Protein AF-A0A355QKB4-F1 (afdb_monomer)

Radius of gyration: 26.75 Å; Cα contacts (8 Å, |Δi|>4): 406; chains: 1; bounding box: 63×41×96 Å

Solvent-accessible surface area (backbone atoms only — not comparable to full-atom values): 13560 Å² total; per-residue (Å²): 140,81,74,72,6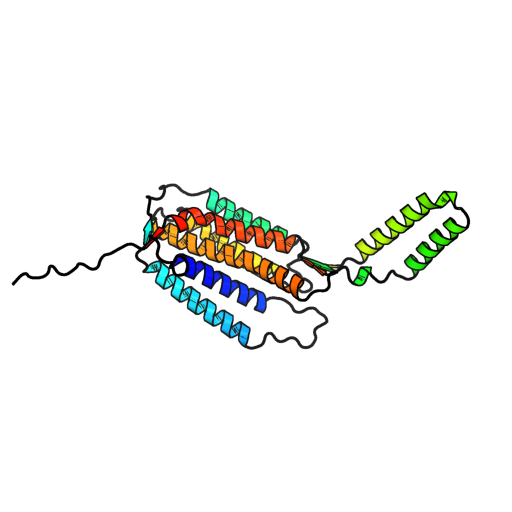3,75,78,31,44,52,43,36,30,23,51,20,34,27,48,26,36,41,31,48,42,68,70,61,44,41,70,60,90,89,56,91,84,79,74,85,62,70,65,48,57,52,46,35,52,52,18,49,52,46,28,53,51,20,51,56,41,50,74,68,52,64,56,44,63,76,59,87,74,78,86,58,69,38,62,66,45,38,52,44,19,54,50,23,36,53,34,26,55,56,11,20,73,25,42,25,32,40,35,38,67,62,39,70,68,71,54,69,70,56,50,50,51,49,49,50,42,49,51,50,24,74,77,36,65,89,43,39,70,62,38,50,52,49,46,52,50,50,53,52,51,47,36,62,70,33,43,46,72,25,25,13,64,41,53,88,33,26,29,50,25,59,58,42,45,53,39,29,50,52,25,23,60,35,20,46,47,29,19,24,74,80,44,71,52,64,68,58,22,41,54,30,23,26,51,19,23,6,33,9,43,12,34,18,37,44,26,49,54,50,46,52,49,42,75,72,72,50,57,94,48,46,42,74,28,64,10,35,50,33,27,23,49,23,8,46,56,36,21,53,66,26,45,69,57,60,71,38,47,41,72,61,82,76,69,76,80,73,72,76,78,79,83,125

Nearest PDB structures (foldseek):
  2vig-assembly2_F  TM=3.174E-01  e=9.060E+00  Homo sapiens
  6ve0-assembly1_A  TM=1.748E-01  e=3.259E+00  Streptomyces lavendulae

Foldseek 3Di:
DDDPPCPDLLNLLQVLLQQLLLLVLLVQFFDAPVDPDDDSDCVSVVSNVVSVVSNVVSLVCLVPFQKDFLDQDPLDQQVVLLVLLVVLLVLLVVLQAFFFKKFQPQLPDDDPVLVVLLVVLVVVCVVPVVCVVVSVVVNVVSSVVSSVVRIDTDGCCDSNNGRLSVVLNVLSNVLSVLSCQLSQVVHSDLSSNLSSLSNNLNSLSSQLSSLVVSQVVCVVDNDPSMHGDPSSVSSNVSSVSSNCSSVVSNVRMDGDPPDPPPPPPPDD

Secondary structure (DSSP, 8-state):
----GGGSHHHHHHHHHHHHHHHHHHHHPPPPTT-TT----SHHHHHHHHHHHHHHHHHHHHHH--EEESSPPPSS--HHHHHHHHHHHHHHHHHHHS-SEEE-GGGSS--HHHHHHHHHHHHHHHH-GGGHHHHHHHHHHHHHHHHHHH-EEE-SSSGGGTSHHHHHHHHHHHHHHHHHHHTTTT---HHHHHHHHHHHHHHHHHHHHHHHHHHHHHHHHS-TTEEE-HHHHHHHHHHHHHHHHTHHHHHHEEE-------------

pLDDT: mean 86.8, std 11.2, range [45.94, 97.88]

Structure (mmCIF, N/CA/C/O backbone):
data_AF-A0A355QKB4-F1
#
_entry.id   AF-A0A355QKB4-F1
#
loop_
_atom_site.group_PDB
_atom_site.id
_atom_site.type_symbol
_atom_site.label_atom_id
_atom_site.label_alt_id
_atom_site.label_comp_id
_atom_site.label_asym_id
_atom_site.label_entity_id
_atom_site.label_seq_id
_atom_site.pdbx_PDB_ins_code
_atom_site.Cartn_x
_atom_site.Cartn_y
_atom_site.Cartn_z
_atom_site.occupancy
_atom_site.B_iso_or_equiv
_atom_site.auth_seq_id
_atom_site.auth_comp_id
_atom_site.auth_asym_id
_atom_site.auth_atom_id
_atom_site.pdbx_PDB_model_num
ATOM 1 N N . ARG A 1 1 ? 4.487 -2.541 33.151 1.00 48.25 1 ARG A N 1
ATOM 2 C CA . ARG A 1 1 ? 4.744 -3.994 32.974 1.00 48.25 1 ARG A CA 1
ATOM 3 C C . ARG A 1 1 ? 3.484 -4.605 32.348 1.00 48.25 1 ARG A C 1
ATOM 5 O O . ARG A 1 1 ? 2.545 -4.840 33.093 1.00 48.25 1 ARG A O 1
ATOM 12 N N . SER A 1 2 ? 3.239 -4.541 31.031 1.00 45.94 2 SER A N 1
ATOM 13 C CA . SER A 1 2 ? 3.991 -4.939 29.811 1.00 45.94 2 SER A CA 1
ATOM 14 C C . SER A 1 2 ? 3.786 -6.414 29.437 1.00 45.94 2 SER A C 1
ATOM 16 O O . SER A 1 2 ? 4.741 -7.181 29.415 1.00 45.94 2 SER A O 1
ATOM 18 N N . GLY A 1 3 ? 2.540 -6.803 29.151 1.00 59.19 3 GLY A N 1
ATOM 19 C CA . GLY A 1 3 ? 2.305 -7.965 28.290 1.00 59.19 3 GLY A CA 1
ATOM 20 C C . GLY A 1 3 ? 2.806 -7.672 26.871 1.00 59.19 3 GLY A C 1
ATOM 21 O O . GLY A 1 3 ? 2.912 -6.505 26.485 1.00 59.19 3 GLY A O 1
ATOM 22 N N . SER A 1 4 ? 3.145 -8.717 26.115 1.00 67.06 4 SER A N 1
ATOM 23 C CA . SER A 1 4 ? 3.580 -8.579 24.722 1.00 67.06 4 SER A CA 1
ATOM 24 C C . SER A 1 4 ? 2.525 -7.826 23.902 1.00 67.06 4 SER A C 1
ATOM 26 O O . SER A 1 4 ? 1.378 -8.261 23.821 1.00 67.06 4 SER A O 1
ATOM 28 N N . ARG A 1 5 ? 2.908 -6.697 23.287 1.00 73.44 5 ARG A N 1
ATOM 29 C CA . ARG A 1 5 ? 2.036 -5.944 22.366 1.00 73.44 5 ARG A CA 1
ATOM 30 C C . ARG A 1 5 ? 1.842 -6.654 21.030 1.00 73.44 5 ARG A C 1
ATOM 32 O O . ARG A 1 5 ? 0.973 -6.267 20.271 1.00 73.44 5 ARG A O 1
ATOM 39 N N . TRP A 1 6 ? 2.624 -7.692 20.746 1.00 70.44 6 TRP A N 1
ATOM 40 C CA . TRP A 1 6 ? 2.494 -8.448 19.503 1.00 70.44 6 TRP A CA 1
ATOM 41 C C . TRP A 1 6 ? 1.140 -9.149 19.394 1.00 70.44 6 TRP A C 1
ATOM 43 O O . TRP A 1 6 ? 0.605 -9.235 18.301 1.00 70.44 6 TRP A O 1
ATOM 53 N N . PHE A 1 7 ? 0.558 -9.570 20.521 1.00 78.44 7 PHE A N 1
ATOM 54 C CA . PHE A 1 7 ? -0.745 -10.243 20.575 1.00 78.44 7 PHE A CA 1
ATOM 55 C C . PHE A 1 7 ? -1.869 -9.339 21.096 1.00 78.44 7 PHE A C 1
ATOM 57 O O . PHE A 1 7 ? -2.883 -9.830 21.591 1.00 78.44 7 PHE A O 1
ATOM 64 N N . SER A 1 8 ? -1.701 -8.014 21.042 1.00 86.44 8 SER A N 1
ATOM 65 C CA . SER A 1 8 ? -2.810 -7.114 21.350 1.00 86.44 8 SER A CA 1
ATOM 66 C C . SER A 1 8 ? -3.827 -7.099 20.207 1.00 86.44 8 SER A C 1
ATOM 68 O O . SER A 1 8 ? -3.488 -7.346 19.049 1.00 86.44 8 SER A O 1
ATOM 70 N N . ALA A 1 9 ? -5.092 -6.828 20.533 1.00 88.50 9 ALA A N 1
ATOM 71 C CA . ALA A 1 9 ? -6.178 -6.891 19.555 1.00 88.50 9 ALA A CA 1
ATOM 72 C C . ALA A 1 9 ? -5.958 -5.932 18.367 1.00 88.50 9 ALA A C 1
ATOM 74 O O . ALA A 1 9 ? -6.206 -6.294 17.222 1.00 88.50 9 ALA A O 1
ATOM 75 N N . ASP A 1 10 ? -5.406 -4.744 18.620 1.00 91.75 10 ASP A N 1
ATOM 76 C CA . ASP A 1 10 ? -5.008 -3.783 17.588 1.00 91.75 10 ASP A CA 1
ATOM 77 C C . ASP A 1 10 ? -3.838 -4.281 16.724 1.00 91.75 10 ASP A C 1
ATOM 79 O O . ASP A 1 10 ? -3.874 -4.133 15.503 1.00 91.75 10 ASP A O 1
ATOM 83 N N . ALA A 1 11 ? -2.831 -4.928 17.315 1.00 91.44 11 ALA A N 1
ATOM 84 C CA . ALA A 1 11 ? -1.715 -5.506 16.564 1.00 91.44 11 ALA A CA 1
ATOM 85 C C . ALA A 1 11 ? -2.165 -6.662 15.654 1.00 91.44 11 ALA A C 1
ATOM 87 O O . ALA A 1 11 ? -1.662 -6.798 14.536 1.00 91.44 11 ALA A O 1
ATOM 88 N N . MET A 1 12 ? -3.139 -7.463 16.098 1.00 93.56 12 MET A N 1
ATOM 89 C CA . MET A 1 12 ? -3.720 -8.543 15.295 1.00 93.56 12 MET A CA 1
ATOM 90 C C . MET A 1 12 ? -4.508 -8.020 14.093 1.00 93.56 12 MET A C 1
ATOM 92 O O . MET A 1 12 ? -4.385 -8.589 13.010 1.00 93.56 12 MET A O 1
ATOM 96 N N . ILE A 1 13 ? -5.239 -6.909 14.234 1.00 95.00 13 ILE A N 1
ATOM 97 C CA . ILE A 1 13 ? -5.885 -6.221 13.101 1.00 95.00 13 ILE A CA 1
ATOM 98 C C . ILE A 1 13 ? -4.849 -5.774 12.077 1.00 95.00 13 ILE A C 1
ATOM 100 O O . ILE A 1 13 ? -5.003 -6.041 10.886 1.00 95.00 13 ILE A O 1
ATOM 104 N N . ILE A 1 14 ? -3.785 -5.112 12.537 1.00 95.19 14 ILE A N 1
ATOM 105 C CA . ILE A 1 14 ? -2.745 -4.594 11.646 1.00 95.19 14 ILE A CA 1
ATOM 106 C C . ILE A 1 14 ? -2.074 -5.748 10.903 1.00 95.19 14 ILE A C 1
ATOM 108 O O . ILE A 1 14 ? -1.985 -5.723 9.680 1.00 95.19 14 ILE A O 1
ATOM 112 N N . THR A 1 15 ? -1.661 -6.784 11.631 1.00 94.75 15 THR A N 1
ATOM 113 C CA . THR A 1 15 ? -0.951 -7.936 11.061 1.00 94.75 15 THR A CA 1
ATOM 114 C C . THR A 1 15 ? -1.819 -8.695 10.058 1.00 94.75 15 THR A C 1
ATOM 116 O O . THR A 1 15 ? -1.370 -8.962 8.949 1.00 94.75 15 THR A O 1
ATOM 119 N N . SER A 1 16 ? -3.073 -8.995 10.404 1.00 96.00 16 SER A N 1
ATOM 120 C CA . SER A 1 16 ? -3.992 -9.704 9.502 1.00 96.00 16 SER A CA 1
ATOM 121 C C . SER A 1 16 ? -4.365 -8.885 8.263 1.00 96.00 16 SER A C 1
ATOM 123 O O . SER A 1 16 ? -4.406 -9.437 7.166 1.00 96.00 16 SER A O 1
ATOM 125 N N . SER A 1 17 ? -4.550 -7.566 8.402 1.00 96.75 17 SER A N 1
ATOM 126 C CA . SER A 1 17 ? -4.772 -6.662 7.262 1.00 96.75 17 SER A CA 1
ATOM 127 C C . SER A 1 17 ? -3.562 -6.643 6.327 1.00 96.75 17 SER A C 1
ATOM 129 O O . SER A 1 17 ? -3.705 -6.783 5.115 1.00 96.75 17 SER A O 1
ATOM 131 N N . CYS A 1 18 ? -2.360 -6.530 6.898 1.00 96.75 18 CYS A N 1
ATOM 132 C CA . CYS A 1 18 ? -1.096 -6.599 6.175 1.00 96.75 18 CYS A CA 1
ATOM 133 C C . CYS A 1 18 ? -0.943 -7.915 5.399 1.00 96.75 18 CYS A C 1
ATOM 135 O O . CYS A 1 18 ? -0.612 -7.893 4.216 1.00 96.75 18 CYS A O 1
ATOM 137 N N . MET A 1 19 ? -1.217 -9.053 6.045 1.00 96.44 19 MET A N 1
ATOM 138 C CA . MET A 1 19 ? -1.158 -10.372 5.408 1.00 96.44 19 MET A CA 1
ATOM 139 C C . MET A 1 19 ? -2.167 -10.503 4.264 1.00 96.44 19 MET A C 1
ATOM 141 O O . MET A 1 19 ? -1.806 -10.975 3.188 1.00 96.44 19 MET A O 1
ATOM 145 N N . LEU A 1 20 ? -3.403 -10.036 4.468 1.00 97.31 20 LEU A N 1
ATOM 146 C CA . LEU A 1 20 ? -4.441 -10.075 3.442 1.00 97.31 20 LEU A CA 1
ATOM 147 C C . LEU A 1 20 ? -4.045 -9.249 2.215 1.00 97.31 20 LEU A C 1
ATOM 149 O O . LEU A 1 20 ? -4.129 -9.742 1.093 1.00 97.31 20 LEU A O 1
ATOM 153 N N . VAL A 1 21 ? -3.574 -8.015 2.416 1.00 97.06 21 VAL A N 1
ATOM 154 C CA . VAL A 1 21 ? -3.163 -7.147 1.305 1.00 97.06 21 VAL A CA 1
ATOM 155 C C . VAL A 1 21 ? -1.928 -7.700 0.593 1.00 97.06 21 VAL A C 1
ATOM 157 O O . VAL A 1 21 ? -1.880 -7.662 -0.634 1.00 97.06 21 VAL A O 1
ATOM 160 N N . ALA A 1 22 ? -0.965 -8.278 1.313 1.00 95.75 22 ALA A N 1
ATOM 161 C CA . ALA A 1 22 ? 0.185 -8.935 0.692 1.00 95.75 22 ALA A CA 1
ATOM 162 C C . ALA A 1 22 ? -0.234 -10.138 -0.176 1.00 95.75 22 ALA A C 1
ATOM 164 O O . ALA A 1 22 ? 0.253 -10.289 -1.296 1.00 95.75 22 ALA A O 1
ATOM 165 N N . ALA A 1 23 ? -1.179 -10.958 0.297 1.00 95.44 23 ALA A N 1
ATOM 166 C CA . ALA A 1 23 ? -1.715 -12.076 -0.479 1.00 95.44 23 ALA A CA 1
ATOM 167 C C . ALA A 1 23 ? -2.490 -11.599 -1.722 1.00 95.44 23 ALA A C 1
ATOM 169 O O . ALA A 1 23 ? -2.316 -12.154 -2.804 1.00 95.44 23 ALA A O 1
ATOM 170 N N . LEU A 1 24 ? -3.288 -10.532 -1.595 1.00 95.38 24 LEU A N 1
ATOM 171 C CA . LEU A 1 24 ? -3.973 -9.901 -2.730 1.00 95.38 24 LEU A CA 1
ATOM 172 C C . LEU A 1 24 ? -2.991 -9.287 -3.732 1.00 95.38 24 LEU A C 1
ATOM 174 O O . LEU A 1 24 ? -3.207 -9.395 -4.932 1.00 95.38 24 LEU A O 1
ATOM 178 N N . THR A 1 25 ? -1.894 -8.698 -3.255 1.00 94.25 25 THR A N 1
ATOM 179 C CA . THR A 1 25 ? -0.825 -8.166 -4.117 1.00 94.25 25 THR A CA 1
ATOM 180 C C . THR A 1 25 ? -0.260 -9.274 -4.995 1.00 94.25 25 THR A C 1
ATOM 182 O O . THR A 1 25 ? -0.171 -9.110 -6.205 1.00 94.25 25 THR A O 1
ATOM 185 N N . TYR A 1 26 ? 0.048 -10.431 -4.402 1.00 91.50 26 TYR A N 1
ATOM 186 C CA . TYR A 1 26 ? 0.525 -11.591 -5.155 1.00 91.50 26 TYR A CA 1
ATOM 187 C C . TYR A 1 26 ? -0.521 -12.144 -6.135 1.00 91.50 26 TYR A C 1
ATOM 189 O O . TYR A 1 26 ? -0.148 -12.679 -7.166 1.00 91.50 26 TYR A O 1
ATOM 197 N N . GLN A 1 27 ? -1.816 -12.027 -5.833 1.00 91.81 27 GLN A N 1
ATOM 198 C CA . GLN A 1 27 ? -2.894 -12.502 -6.708 1.00 91.81 27 GLN A CA 1
ATOM 199 C C . GLN A 1 27 ? -3.159 -11.589 -7.913 1.00 91.81 27 GLN A C 1
ATOM 201 O O . GLN A 1 27 ? -3.636 -12.064 -8.942 1.00 91.81 27 GLN A O 1
ATOM 206 N N . VAL A 1 28 ? -2.965 -10.280 -7.741 1.00 90.38 28 VAL A N 1
ATOM 207 C CA . VAL A 1 28 ? -3.307 -9.255 -8.743 1.00 90.38 28 VAL A CA 1
ATOM 208 C C . VAL A 1 28 ? -2.123 -8.929 -9.646 1.00 90.38 28 VAL A C 1
ATOM 210 O O . VAL A 1 28 ? -2.335 -8.432 -10.745 1.00 90.38 28 VAL A O 1
ATOM 213 N N . VAL A 1 29 ? -0.894 -9.197 -9.198 1.00 87.75 29 VAL A N 1
ATOM 214 C CA . VAL A 1 29 ? 0.300 -8.880 -9.980 1.00 87.75 29 VAL A CA 1
ATOM 215 C C . VAL A 1 29 ? 0.259 -9.567 -11.346 1.00 87.75 29 VAL A C 1
ATOM 217 O O . VAL A 1 29 ? 0.138 -10.791 -11.445 1.00 87.75 29 VAL A O 1
ATOM 220 N N . SER A 1 30 ? 0.368 -8.769 -12.405 1.00 81.12 30 SER A N 1
ATOM 221 C CA . SER A 1 30 ? 0.423 -9.298 -13.764 1.00 81.12 30 SER A CA 1
ATOM 222 C C . SER A 1 30 ? 1.757 -10.017 -13.996 1.00 81.12 30 SER A C 1
ATOM 224 O O . SER A 1 30 ? 2.810 -9.493 -13.609 1.00 81.12 30 SER A O 1
ATOM 226 N N . PRO A 1 31 ? 1.754 -11.219 -14.604 1.00 77.75 31 PRO A N 1
ATOM 227 C CA . PRO A 1 31 ? 2.985 -11.826 -15.084 1.00 77.75 31 PRO A CA 1
ATOM 228 C C . PRO A 1 31 ? 3.584 -10.979 -16.209 1.00 77.75 31 PRO A C 1
ATOM 230 O O . PRO A 1 31 ? 2.879 -10.248 -16.894 1.00 77.75 31 PRO A O 1
ATOM 233 N N . PHE A 1 32 ? 4.893 -11.105 -16.415 1.00 70.81 32 PHE A N 1
ATOM 234 C CA . PHE A 1 32 ? 5.560 -10.449 -17.535 1.00 70.81 32 PHE A CA 1
ATOM 235 C C . PHE A 1 32 ? 5.112 -11.070 -18.870 1.00 70.81 32 PHE A C 1
ATOM 237 O O . PHE A 1 32 ? 5.015 -12.296 -18.959 1.00 70.81 32 PHE A O 1
ATOM 244 N N . ASP A 1 33 ? 4.910 -10.247 -19.903 1.00 65.81 33 ASP A N 1
ATOM 245 C CA . ASP A 1 33 ? 4.317 -10.637 -21.199 1.00 65.81 33 ASP A CA 1
ATOM 246 C C . ASP A 1 33 ? 4.981 -11.834 -21.889 1.00 65.81 33 ASP A C 1
ATOM 248 O O . ASP A 1 33 ? 4.339 -12.572 -22.631 1.00 65.81 33 ASP A O 1
ATOM 252 N N . SER A 1 34 ? 6.270 -12.070 -21.641 1.00 67.75 34 SER A N 1
ATOM 253 C CA . SER A 1 34 ? 6.993 -13.199 -22.236 1.00 67.75 34 SER A CA 1
ATOM 254 C C . SER A 1 34 ? 6.779 -14.537 -21.508 1.00 67.75 34 SER A C 1
ATOM 256 O O . SER A 1 34 ? 7.480 -15.505 -21.805 1.00 67.75 34 SER A O 1
ATOM 258 N N . VAL A 1 35 ? 5.897 -14.602 -20.505 1.00 72.56 35 VAL A N 1
ATOM 259 C CA . VAL A 1 35 ? 5.628 -15.816 -19.719 1.00 72.56 35 VAL A CA 1
ATOM 260 C C . VAL A 1 35 ? 4.323 -16.464 -20.184 1.00 72.56 35 VAL A C 1
ATOM 262 O O . VAL A 1 35 ? 3.242 -16.139 -19.705 1.00 72.56 35 VAL A O 1
ATOM 265 N N . GLU A 1 36 ? 4.427 -17.446 -21.081 1.00 70.25 36 GLU A N 1
ATOM 266 C CA . GLU A 1 36 ? 3.260 -18.117 -21.683 1.00 70.25 36 GLU A CA 1
ATOM 267 C C . GLU A 1 36 ? 2.538 -19.102 -20.739 1.00 70.25 36 GLU A C 1
ATOM 269 O O . GLU A 1 36 ? 1.369 -19.425 -20.946 1.00 70.25 36 GLU A O 1
ATOM 274 N N . THR A 1 37 ? 3.203 -19.595 -19.687 1.00 75.31 37 THR A N 1
ATOM 275 C CA . THR A 1 37 ? 2.660 -20.634 -18.789 1.00 75.31 37 THR A CA 1
ATOM 276 C C . THR A 1 37 ? 2.757 -20.248 -17.311 1.00 75.31 37 THR A C 1
ATOM 278 O O . THR A 1 37 ? 3.386 -20.951 -16.515 1.00 75.31 37 THR A O 1
ATOM 281 N N . TYR A 1 38 ? 2.151 -19.123 -16.922 1.00 80.00 38 TYR A N 1
ATOM 282 C CA . TYR A 1 38 ? 2.073 -18.710 -15.517 1.00 80.00 38 TYR A CA 1
ATOM 283 C C . TYR A 1 38 ? 0.782 -19.188 -14.836 1.00 80.00 38 TYR A C 1
ATOM 285 O O . TYR A 1 38 ? -0.319 -19.031 -15.360 1.00 80.00 38 TYR A O 1
ATOM 293 N N . ASN A 1 39 ? 0.911 -19.746 -13.631 1.00 82.75 39 ASN A N 1
ATOM 294 C CA . ASN A 1 39 ? -0.211 -20.080 -12.758 1.00 82.75 39 ASN A CA 1
ATOM 295 C C . ASN A 1 39 ? 0.173 -19.767 -11.306 1.00 82.75 39 ASN A C 1
ATOM 297 O O . ASN A 1 39 ? 1.191 -20.247 -10.814 1.00 82.75 39 ASN A O 1
ATOM 301 N N . HIS A 1 40 ? -0.673 -19.009 -10.610 1.00 81.06 40 HIS A N 1
ATOM 302 C CA . HIS A 1 40 ? -0.477 -18.631 -9.208 1.00 81.06 40 HIS A CA 1
ATOM 303 C C . HIS A 1 40 ? -0.543 -19.829 -8.239 1.00 81.06 40 HIS A C 1
ATOM 305 O O . HIS A 1 40 ? -0.077 -19.750 -7.101 1.00 81.06 40 HIS A O 1
ATOM 311 N N . GLY A 1 41 ? -1.130 -20.951 -8.675 1.00 86.12 41 GLY A N 1
ATOM 312 C CA . GLY A 1 41 ? -1.352 -22.134 -7.848 1.00 86.12 41 GLY A CA 1
ATOM 313 C C . GLY A 1 41 ? -2.426 -21.927 -6.765 1.00 86.12 41 GLY A C 1
ATOM 314 O O . GLY A 1 41 ? -2.945 -20.830 -6.575 1.00 86.12 41 GLY A O 1
ATOM 315 N N . PRO A 1 42 ? -2.794 -22.981 -6.015 1.00 90.19 42 PRO A N 1
ATOM 316 C CA . PRO A 1 42 ? -3.856 -22.897 -5.005 1.00 90.19 42 PRO A CA 1
ATOM 317 C C . PRO A 1 42 ? -3.424 -22.188 -3.709 1.00 90.19 42 PRO A C 1
ATOM 319 O O . PRO A 1 42 ? -4.270 -21.787 -2.909 1.00 90.19 42 PRO A O 1
ATOM 322 N N . GLY A 1 43 ? -2.114 -22.037 -3.477 1.00 91.88 43 GLY A N 1
ATOM 323 C CA . GLY A 1 43 ? -1.565 -21.517 -2.221 1.00 91.88 43 GLY A CA 1
ATOM 324 C C . GLY A 1 43 ? -1.989 -20.079 -1.912 1.00 91.88 43 GLY A C 1
ATOM 325 O O . GLY A 1 43 ? -2.310 -19.772 -0.766 1.00 91.88 43 GLY A O 1
ATOM 326 N N . VAL A 1 44 ? -2.063 -19.215 -2.929 1.00 92.81 44 VAL A N 1
ATOM 327 C CA . VAL A 1 44 ? -2.509 -17.823 -2.760 1.00 92.81 44 VAL A CA 1
ATOM 328 C C . VAL A 1 44 ? -3.964 -17.738 -2.302 1.00 92.81 44 VAL A C 1
ATOM 330 O O . VAL A 1 44 ? -4.272 -16.973 -1.391 1.00 92.81 44 VAL A O 1
ATOM 333 N N . MET A 1 45 ? -4.848 -18.580 -2.843 1.00 93.69 45 MET A N 1
ATOM 334 C CA . MET A 1 45 ? -6.255 -18.606 -2.441 1.00 93.69 45 MET A CA 1
ATOM 335 C C . MET A 1 45 ? -6.390 -19.008 -0.968 1.00 93.69 45 MET A C 1
ATOM 337 O O . MET A 1 45 ? -7.114 -18.366 -0.209 1.00 93.69 45 MET A O 1
ATOM 341 N N . LEU A 1 46 ? -5.631 -20.022 -0.537 1.00 95.69 46 LEU A N 1
ATOM 342 C CA . LEU A 1 46 ? -5.576 -20.424 0.871 1.00 95.69 46 LEU A CA 1
ATOM 343 C C . LEU A 1 46 ? -5.051 -19.293 1.765 1.00 95.69 46 LEU A C 1
ATOM 345 O O . LEU A 1 46 ? -5.610 -19.059 2.836 1.00 95.69 46 LEU A O 1
ATOM 349 N N . ALA A 1 47 ? -4.023 -18.561 1.326 1.00 95.88 47 ALA A N 1
ATOM 350 C CA . ALA A 1 47 ? -3.474 -17.428 2.068 1.00 95.88 47 ALA A CA 1
ATOM 351 C C . ALA A 1 47 ? -4.483 -16.275 2.210 1.00 95.88 47 ALA A C 1
A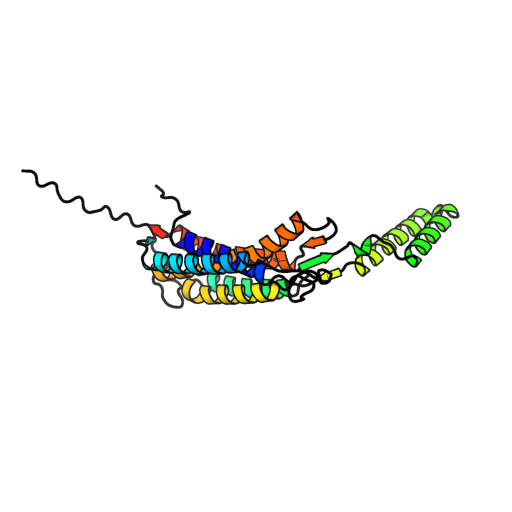TOM 353 O O . ALA A 1 47 ? -4.606 -15.706 3.298 1.00 95.88 47 ALA A O 1
ATOM 354 N N . ILE A 1 48 ? -5.237 -15.960 1.150 1.00 96.62 48 ILE A N 1
ATOM 355 C CA . ILE A 1 48 ? -6.304 -14.949 1.176 1.00 96.62 48 ILE A CA 1
ATOM 356 C C . ILE A 1 48 ? -7.391 -15.363 2.170 1.00 96.62 48 ILE A C 1
ATOM 358 O O . ILE A 1 48 ? -7.732 -14.586 3.063 1.00 96.62 48 ILE A O 1
ATOM 362 N N . VAL A 1 49 ? -7.897 -16.597 2.065 1.00 97.31 49 VAL A N 1
ATOM 363 C CA . VAL A 1 49 ? -8.956 -17.107 2.950 1.00 97.31 49 VAL A CA 1
ATOM 364 C C . VAL A 1 49 ? -8.493 -17.121 4.407 1.00 97.31 49 VAL A C 1
ATOM 366 O O . VAL A 1 49 ? -9.194 -16.605 5.277 1.00 97.31 49 VAL A O 1
ATOM 369 N N . ALA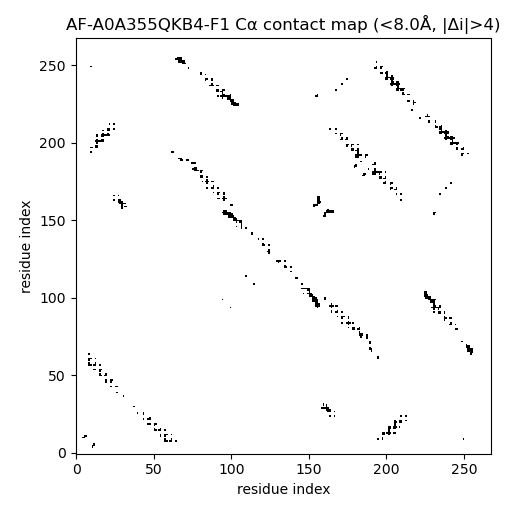 A 1 50 ? -7.297 -17.642 4.688 1.00 97.00 50 ALA A N 1
ATOM 370 C CA . ALA A 1 50 ? -6.749 -17.680 6.041 1.00 97.00 50 ALA A CA 1
ATOM 371 C C . ALA A 1 50 ? -6.569 -16.271 6.629 1.00 97.00 50 ALA A C 1
ATOM 373 O O . ALA A 1 50 ? -6.934 -16.031 7.781 1.00 97.00 50 ALA A O 1
ATOM 374 N N . SER A 1 51 ? -6.067 -15.321 5.834 1.00 96.81 51 SER A N 1
ATOM 375 C CA . SER A 1 51 ? -5.886 -13.932 6.271 1.00 96.81 51 SER A CA 1
ATOM 376 C C . SER A 1 51 ? -7.224 -13.232 6.519 1.00 96.81 51 SER A C 1
ATOM 378 O O . SER A 1 51 ? -7.353 -12.492 7.492 1.00 96.81 51 SER A O 1
ATOM 380 N N . ALA A 1 52 ? -8.243 -13.501 5.698 1.00 96.88 52 ALA A N 1
ATOM 381 C CA . ALA A 1 52 ? -9.592 -12.974 5.892 1.00 96.88 52 ALA A CA 1
ATOM 382 C C . ALA A 1 52 ? -10.244 -13.519 7.176 1.00 96.88 52 ALA A C 1
ATOM 384 O O . ALA A 1 52 ? -10.814 -12.749 7.950 1.00 96.88 52 ALA A O 1
ATOM 385 N N . VAL A 1 53 ? -10.106 -14.823 7.444 1.00 97.69 53 VAL A N 1
ATOM 386 C CA . VAL A 1 53 ? -10.578 -15.449 8.693 1.00 97.69 53 VAL A CA 1
ATOM 387 C C . VAL A 1 53 ? -9.853 -14.856 9.902 1.00 97.69 53 VAL A C 1
ATOM 389 O O . VAL A 1 53 ? -10.493 -14.496 10.892 1.00 97.69 53 VAL A O 1
ATOM 392 N N . MET A 1 54 ? -8.530 -14.695 9.814 1.00 96.56 54 MET A N 1
ATOM 393 C CA . MET A 1 54 ? -7.733 -14.069 10.869 1.00 96.56 54 MET A CA 1
ATOM 394 C C . MET A 1 54 ? -8.167 -12.620 11.120 1.00 96.56 54 MET A C 1
ATOM 396 O O . MET A 1 54 ? -8.319 -12.227 12.276 1.00 96.56 54 MET A O 1
ATOM 400 N N . LEU A 1 55 ? -8.410 -11.840 10.062 1.00 96.50 55 LEU A N 1
ATOM 401 C CA . LEU A 1 55 ? -8.891 -10.465 10.172 1.00 96.50 55 LEU A CA 1
ATOM 402 C C . LEU A 1 55 ? -10.262 -10.418 10.847 1.00 96.50 55 LEU A C 1
ATOM 404 O O . LEU A 1 55 ? -10.434 -9.664 11.800 1.00 96.50 55 LEU A O 1
ATOM 408 N N . ALA A 1 56 ? -11.210 -11.262 10.435 1.00 96.12 56 ALA A N 1
ATOM 409 C CA . ALA A 1 56 ? -12.527 -11.348 11.065 1.00 96.12 56 ALA A CA 1
ATOM 410 C C . ALA A 1 56 ? -12.427 -11.684 12.565 1.00 96.12 56 ALA A C 1
ATOM 412 O O . ALA A 1 56 ? -13.034 -11.005 13.396 1.00 96.12 56 ALA A O 1
ATOM 413 N N . GLY A 1 57 ? -11.599 -12.670 12.926 1.00 94.56 57 GLY A N 1
ATOM 414 C CA . GLY A 1 57 ? -11.314 -13.005 14.322 1.00 94.56 57 GLY A CA 1
ATOM 415 C C . GLY A 1 57 ? -10.694 -11.837 15.095 1.00 94.56 57 GLY A C 1
ATOM 416 O O . GLY A 1 57 ? -11.098 -11.556 16.224 1.00 94.56 57 GLY A O 1
ATOM 417 N N . ALA A 1 58 ? -9.773 -11.097 14.475 1.00 93.81 58 ALA A N 1
ATOM 418 C CA . ALA A 1 58 ? -9.170 -9.908 15.066 1.00 93.81 58 ALA A CA 1
ATOM 419 C C . ALA A 1 58 ? -10.193 -8.776 15.270 1.00 93.81 58 ALA A C 1
ATOM 421 O O . ALA A 1 58 ? -10.143 -8.106 16.301 1.00 93.81 58 ALA A O 1
ATOM 422 N N . VAL A 1 59 ? -11.157 -8.586 14.358 1.00 94.88 59 VAL A N 1
ATOM 423 C CA . VAL A 1 59 ? -12.254 -7.611 14.526 1.00 94.88 59 VAL A CA 1
ATOM 424 C C . VAL A 1 59 ? -13.125 -7.972 15.723 1.00 94.88 59 VAL A C 1
ATOM 426 O O . VAL A 1 59 ? -13.394 -7.109 16.560 1.00 94.88 59 VAL A O 1
ATOM 429 N N . LEU A 1 60 ? -13.520 -9.240 15.847 1.00 93.50 60 LEU A N 1
ATOM 430 C CA . LEU A 1 60 ? -14.306 -9.718 16.988 1.00 93.50 60 LEU A CA 1
ATOM 431 C C . LEU A 1 60 ? -13.540 -9.556 18.309 1.00 93.50 60 LEU A C 1
ATOM 433 O O . LEU A 1 60 ? -14.098 -9.094 19.310 1.00 93.50 60 LEU A O 1
ATOM 437 N N . ALA A 1 61 ? -12.241 -9.861 18.304 1.00 90.38 61 ALA A N 1
ATOM 438 C CA . ALA A 1 61 ? -11.378 -9.643 19.458 1.00 90.38 61 ALA A CA 1
ATOM 439 C C . ALA A 1 61 ? -11.286 -8.152 19.815 1.00 90.38 61 ALA A C 1
ATOM 441 O O . ALA A 1 61 ? -11.437 -7.794 20.975 1.00 90.38 61 ALA A O 1
ATOM 442 N N . LEU A 1 62 ? -11.120 -7.256 18.840 1.00 91.19 62 LEU A N 1
ATOM 443 C CA . LEU A 1 62 ? -11.050 -5.807 19.063 1.00 91.19 62 LEU A CA 1
ATOM 444 C C . LEU A 1 62 ? -12.351 -5.225 19.644 1.00 91.19 62 LEU A C 1
ATOM 446 O O . LEU A 1 62 ? -12.336 -4.230 20.375 1.00 91.19 62 LEU A O 1
ATOM 450 N N . GLN A 1 63 ? -13.491 -5.834 19.323 1.00 89.25 63 GLN A N 1
ATOM 451 C CA . GLN A 1 63 ? -14.792 -5.426 19.849 1.00 89.25 63 GLN A CA 1
ATOM 452 C C . GLN A 1 63 ? -15.022 -5.876 21.295 1.00 89.25 63 GLN A C 1
ATOM 454 O O . GLN A 1 63 ? -15.679 -5.162 22.051 1.00 89.25 63 GLN A O 1
ATOM 459 N N . THR A 1 64 ? -14.473 -7.020 21.694 1.00 87.12 64 THR A N 1
ATOM 460 C CA . THR A 1 64 ? -14.681 -7.602 23.032 1.00 87.12 64 THR A CA 1
ATOM 461 C C . THR A 1 64 ? -13.508 -7.373 23.985 1.00 87.12 64 THR A C 1
ATOM 463 O O . THR A 1 64 ? -13.636 -7.591 25.188 1.00 87.12 64 THR A O 1
ATOM 466 N N . ALA A 1 65 ? -12.363 -6.912 23.476 1.00 83.31 65 ALA A N 1
ATOM 467 C CA . ALA A 1 65 ? -11.152 -6.770 24.264 1.00 83.31 65 ALA A CA 1
ATOM 468 C C . ALA A 1 65 ? -11.320 -5.724 25.386 1.00 83.31 65 ALA A C 1
ATOM 470 O O . ALA A 1 65 ? -11.682 -4.577 25.108 1.00 83.31 65 ALA A O 1
ATOM 471 N N . PRO A 1 66 ? -10.981 -6.073 26.643 1.00 83.56 66 PRO A N 1
ATOM 472 C CA . PRO A 1 66 ? -11.053 -5.151 27.768 1.00 83.56 66 PRO A CA 1
ATOM 473 C C . PRO A 1 66 ? -9.833 -4.225 27.743 1.00 83.56 66 PRO A C 1
ATOM 475 O O . PRO A 1 66 ? -8.846 -4.462 28.438 1.00 83.56 66 PRO A O 1
ATOM 478 N N . TYR A 1 67 ? -9.858 -3.207 26.887 1.00 85.00 67 TYR A N 1
ATOM 479 C CA . TYR A 1 67 ? -8.826 -2.173 26.799 1.00 85.00 67 TYR A CA 1
ATOM 480 C C . TYR A 1 67 ? -9.416 -0.816 27.171 1.00 85.00 67 TYR A C 1
ATOM 482 O O . TYR A 1 67 ? -10.568 -0.529 26.853 1.00 85.00 67 TYR A O 1
ATOM 490 N N . SER A 1 68 ? -8.609 0.027 27.805 1.00 85.69 68 SER A N 1
ATOM 491 C CA . SER A 1 68 ? -8.936 1.431 28.046 1.00 85.69 68 SER A CA 1
ATOM 492 C C . SER A 1 68 ? -7.738 2.321 27.735 1.00 85.69 68 SER A C 1
ATOM 494 O O . SER A 1 68 ? -6.584 1.869 27.725 1.00 85.69 68 SER A O 1
ATOM 496 N N . ALA A 1 69 ? -8.005 3.601 27.491 1.00 85.50 69 ALA A N 1
ATOM 497 C CA . ALA A 1 69 ? -6.955 4.598 27.371 1.00 85.50 69 ALA A CA 1
ATOM 498 C C . ALA A 1 69 ? -6.251 4.776 28.729 1.00 85.50 69 ALA A C 1
ATOM 500 O O . ALA A 1 69 ? -6.897 4.824 29.778 1.00 85.50 69 ALA A O 1
ATOM 501 N N . PHE A 1 70 ? -4.918 4.836 28.725 1.00 85.06 70 PHE A N 1
ATOM 502 C CA . PHE A 1 70 ? -4.136 5.077 29.941 1.00 85.06 70 PHE A CA 1
ATOM 503 C C . PHE A 1 70 ? -4.265 6.531 30.423 1.00 85.06 70 PHE A C 1
ATOM 505 O O . PHE A 1 70 ? -4.296 6.787 31.627 1.00 85.06 70 PHE A O 1
ATOM 512 N N . ARG A 1 71 ? -4.382 7.473 29.488 1.00 85.50 71 ARG A N 1
ATOM 513 C CA . ARG A 1 71 ? -4.786 8.864 29.699 1.00 85.50 71 ARG A CA 1
ATOM 514 C C . ARG A 1 71 ? -6.028 9.148 28.858 1.00 85.50 71 ARG A C 1
ATOM 516 O O . ARG A 1 71 ? -6.093 8.647 27.734 1.00 85.50 71 ARG A O 1
ATOM 523 N N . PRO A 1 72 ? -6.974 9.956 29.365 1.00 83.25 72 PRO A N 1
ATOM 524 C CA . PRO A 1 72 ? 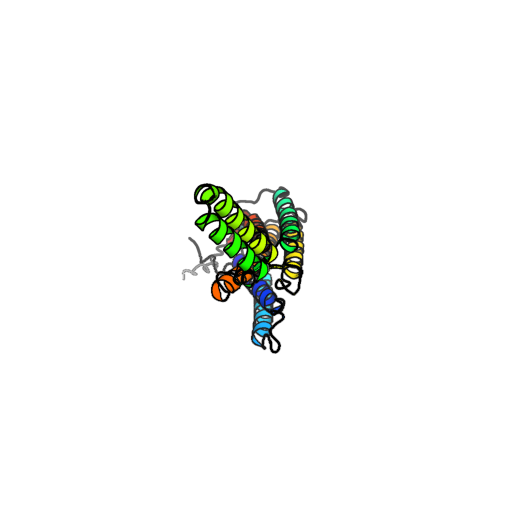-8.167 10.305 28.609 1.00 83.25 72 PRO A CA 1
ATOM 525 C C . PRO A 1 72 ? -7.772 10.952 27.282 1.00 83.25 72 PRO A C 1
ATOM 527 O O . PRO A 1 72 ? -6.862 11.786 27.229 1.00 83.25 72 PRO A O 1
ATOM 530 N N . LEU A 1 73 ? -8.441 10.546 26.207 1.00 84.75 73 LEU A N 1
ATOM 531 C CA . LEU A 1 73 ? -8.209 11.126 24.892 1.00 84.75 73 LEU A CA 1
ATOM 532 C C . LEU A 1 73 ? -8.852 12.511 24.816 1.00 84.75 73 LEU A C 1
ATOM 534 O O . LEU A 1 73 ? -9.967 12.731 25.293 1.00 84.75 73 LEU A O 1
ATOM 538 N N . ASP A 1 74 ? -8.181 13.434 24.128 1.00 80.94 74 ASP A N 1
ATOM 539 C CA . ASP A 1 74 ? -8.740 14.759 23.870 1.00 80.94 74 ASP A CA 1
ATOM 540 C C . ASP A 1 74 ? -10.075 14.628 23.125 1.00 80.94 74 ASP A C 1
ATOM 542 O O . ASP A 1 74 ? -10.155 13.998 22.063 1.00 80.94 74 ASP A O 1
ATOM 546 N N . ARG A 1 75 ? -11.130 15.255 23.655 1.00 81.88 75 ARG A N 1
ATOM 547 C CA . ARG A 1 75 ? -12.481 15.290 23.065 1.00 81.88 75 ARG A CA 1
ATOM 548 C C . ARG A 1 75 ? -12.580 16.303 21.921 1.00 81.88 75 ARG A C 1
ATOM 550 O O . ARG A 1 75 ? -13.473 17.142 21.888 1.00 81.88 75 ARG A O 1
ATOM 557 N N . ILE A 1 76 ? -11.637 16.229 20.990 1.00 87.62 76 ILE A N 1
ATOM 558 C CA . ILE A 1 76 ? -11.557 17.089 19.810 1.00 87.62 76 ILE A CA 1
ATOM 559 C C . ILE A 1 76 ? -11.512 16.245 18.541 1.00 87.62 76 ILE A C 1
ATOM 561 O O . ILE A 1 76 ? -10.990 15.126 18.536 1.00 87.62 76 ILE A O 1
ATOM 565 N N . ILE A 1 77 ? -12.040 16.809 17.455 1.00 88.12 77 ILE A N 1
ATOM 566 C CA . ILE A 1 77 ? -11.967 16.202 16.128 1.00 88.12 77 ILE A CA 1
ATOM 567 C C . ILE A 1 77 ? -10.536 16.341 15.611 1.00 88.12 77 ILE A C 1
ATOM 569 O O . ILE A 1 77 ? -9.998 17.442 15.476 1.00 88.12 77 ILE A O 1
ATOM 573 N N . GLY A 1 78 ? -9.919 15.208 15.298 1.00 87.00 78 GLY A N 1
ATOM 574 C CA . GLY A 1 78 ? -8.567 15.146 14.765 1.00 87.00 78 GLY A CA 1
ATOM 575 C C . GLY A 1 78 ? -8.520 15.409 13.261 1.00 87.00 78 GLY A C 1
ATOM 576 O O . GLY A 1 78 ? -8.264 14.480 12.499 1.00 87.00 78 GLY A O 1
ATOM 577 N N . TRP A 1 79 ? -8.723 16.656 12.824 1.00 89.62 79 TRP A N 1
ATOM 578 C CA . TRP A 1 79 ? -8.691 17.046 11.400 1.00 89.62 79 TRP A CA 1
ATOM 579 C C . TRP A 1 79 ? -7.418 16.602 10.667 1.00 89.62 79 TRP A C 1
ATOM 581 O O . TRP A 1 79 ? -7.483 16.184 9.512 1.00 89.62 79 TRP A O 1
ATOM 591 N N . GLY A 1 80 ? -6.274 16.607 11.360 1.00 88.69 80 GLY A N 1
ATOM 592 C CA . GLY A 1 80 ? -5.003 16.123 10.816 1.00 88.69 80 GLY A CA 1
ATOM 593 C C . GLY A 1 80 ? -5.044 14.659 10.360 1.00 88.69 80 GLY A C 1
ATOM 594 O O . GLY A 1 80 ? -4.424 14.327 9.356 1.00 88.69 80 GLY A O 1
ATOM 595 N N . HIS A 1 81 ? -5.827 13.794 11.016 1.00 86.19 81 HIS A N 1
ATOM 596 C CA . HIS A 1 81 ? -5.967 12.393 10.597 1.00 86.19 81 HIS A CA 1
ATOM 597 C C . HIS A 1 81 ? -6.647 12.269 9.231 1.00 86.19 81 HIS A C 1
ATOM 599 O O . HIS A 1 81 ? -6.198 11.489 8.395 1.00 86.19 81 HIS A O 1
ATOM 605 N N . MET A 1 82 ? -7.691 13.066 8.987 1.00 93.25 82 MET A N 1
ATOM 606 C CA . MET A 1 82 ? -8.387 13.084 7.697 1.00 93.25 82 MET A CA 1
ATOM 607 C C . MET A 1 82 ? -7.520 13.713 6.605 1.00 93.25 82 MET A C 1
ATOM 609 O O . MET A 1 82 ? -7.466 13.194 5.493 1.00 93.25 82 MET A O 1
ATOM 613 N N . GLY A 1 83 ? -6.777 14.775 6.938 1.00 95.06 83 GLY A N 1
ATOM 614 C CA . GLY A 1 83 ? -5.800 15.377 6.027 1.00 95.06 83 GLY A CA 1
ATOM 615 C C . GLY A 1 83 ? -4.740 14.375 5.558 1.00 95.06 83 GLY A C 1
ATOM 616 O O . GLY A 1 83 ? -4.450 14.311 4.366 1.00 95.06 83 GLY A O 1
ATOM 617 N N . VAL A 1 84 ? -4.226 13.533 6.464 1.00 95.44 84 VAL A N 1
ATOM 618 C CA . VAL A 1 84 ? -3.301 12.440 6.107 1.00 95.44 84 VAL A CA 1
ATOM 619 C C . VAL A 1 84 ? -3.977 11.395 5.216 1.00 95.44 84 VAL A C 1
ATOM 621 O O . VAL A 1 84 ? -3.351 10.932 4.267 1.00 95.44 84 VAL A O 1
ATOM 624 N N . GLY A 1 85 ? -5.244 11.052 5.469 1.00 96.00 85 GLY A N 1
ATOM 625 C CA . GLY A 1 85 ? -6.017 10.153 4.604 1.00 96.00 85 GLY A CA 1
ATOM 626 C C . GLY A 1 85 ? -6.129 10.669 3.166 1.00 96.00 85 GLY A C 1
ATOM 627 O O . GLY A 1 85 ? -5.841 9.937 2.222 1.00 96.00 85 GLY A O 1
ATOM 628 N N . ILE A 1 86 ? -6.469 11.949 2.998 1.00 96.81 86 ILE A N 1
ATOM 629 C CA . ILE A 1 86 ? -6.547 12.603 1.681 1.00 96.81 86 ILE A CA 1
ATOM 630 C C . ILE A 1 86 ? -5.170 12.630 1.010 1.00 96.81 86 ILE A C 1
ATOM 632 O O . ILE A 1 86 ? -5.043 12.262 -0.157 1.00 96.81 86 ILE A O 1
ATOM 636 N N . LEU A 1 87 ? -4.128 13.019 1.751 1.00 97.56 87 LEU A N 1
ATOM 637 C CA . LEU A 1 87 ? -2.759 13.047 1.243 1.00 97.56 87 LEU A CA 1
ATOM 638 C C . LEU A 1 87 ? -2.303 11.662 0.768 1.00 97.56 87 LEU A C 1
ATOM 640 O O . LEU A 1 87 ? -1.697 11.561 -0.294 1.00 97.56 87 LEU A O 1
ATOM 644 N N . ALA A 1 88 ? -2.617 10.600 1.515 1.00 97.50 88 ALA A N 1
ATOM 645 C CA . ALA A 1 88 ? -2.275 9.235 1.130 1.00 97.50 88 ALA A CA 1
ATOM 646 C C . ALA A 1 88 ? -2.916 8.848 -0.213 1.00 97.50 88 ALA A C 1
ATOM 648 O O . ALA A 1 88 ? -2.230 8.303 -1.072 1.00 97.50 88 ALA A O 1
ATOM 649 N N . VAL A 1 89 ? -4.189 9.194 -0.437 1.00 97.88 89 VAL A N 1
ATOM 650 C CA . VAL A 1 89 ? -4.863 8.954 -1.726 1.00 97.88 89 VAL A CA 1
ATOM 651 C C . VAL A 1 89 ? -4.181 9.719 -2.857 1.00 97.88 89 VAL A C 1
ATOM 653 O O . VAL A 1 89 ? -3.892 9.132 -3.895 1.00 97.88 89 VAL A O 1
ATOM 656 N N . VAL A 1 90 ? -3.865 11.002 -2.657 1.00 97.81 90 VAL A N 1
ATOM 657 C CA . VAL A 1 90 ? -3.175 11.816 -3.673 1.00 97.81 90 VAL A CA 1
ATOM 658 C C . VAL A 1 90 ? -1.810 11.222 -4.022 1.00 97.81 90 VAL A C 1
ATOM 660 O O . VAL A 1 90 ? -1.492 11.070 -5.200 1.00 97.81 90 VAL A O 1
ATOM 663 N N . LEU A 1 91 ? -1.021 10.843 -3.015 1.00 97.62 91 LEU A N 1
ATOM 664 C CA . LEU A 1 91 ? 0.289 10.225 -3.221 1.00 97.62 91 LEU A CA 1
ATOM 665 C C . LEU A 1 91 ? 0.188 8.901 -3.978 1.00 97.62 91 LEU A C 1
ATOM 667 O O . LEU A 1 91 ? 1.033 8.635 -4.826 1.00 97.62 91 LEU A O 1
ATOM 671 N N . VAL A 1 92 ? -0.838 8.093 -3.709 1.00 96.88 92 VAL A N 1
ATOM 672 C CA . VAL A 1 92 ? -1.062 6.829 -4.421 1.00 96.88 92 VAL A CA 1
ATOM 673 C C . VAL A 1 92 ? -1.531 7.063 -5.849 1.00 96.88 92 VAL A C 1
ATOM 675 O O . VAL A 1 92 ? -1.071 6.361 -6.741 1.00 96.88 92 VAL A O 1
ATOM 678 N N . LEU A 1 93 ? -2.387 8.053 -6.108 1.00 96.25 93 LEU A N 1
ATOM 679 C CA . LEU A 1 93 ? -2.799 8.397 -7.472 1.00 96.25 93 LEU A CA 1
ATOM 680 C C . LEU A 1 93 ? -1.600 8.853 -8.309 1.00 96.25 93 LEU A C 1
ATOM 682 O O . LEU A 1 93 ? -1.374 8.319 -9.392 1.00 96.25 93 LEU A O 1
ATOM 686 N N . VAL A 1 94 ? -0.790 9.774 -7.774 1.00 95.75 94 VAL A N 1
ATOM 687 C CA . VAL A 1 94 ? 0.455 10.226 -8.420 1.00 95.75 94 VAL A CA 1
ATOM 688 C C . VAL A 1 94 ? 1.439 9.068 -8.559 1.00 95.75 94 VAL A C 1
ATOM 690 O O . VAL A 1 94 ? 2.044 8.894 -9.614 1.00 95.75 94 VAL A O 1
ATOM 693 N N . GLY A 1 95 ? 1.580 8.248 -7.518 1.00 93.12 95 GLY A N 1
ATOM 694 C CA . GLY A 1 95 ? 2.438 7.072 -7.527 1.00 93.12 95 GLY A CA 1
ATOM 695 C C . GLY A 1 95 ? 2.021 6.061 -8.590 1.00 93.12 95 GLY A C 1
ATOM 696 O O . GLY A 1 95 ? 2.880 5.547 -9.291 1.00 93.12 95 GLY A O 1
ATOM 697 N N . SER A 1 96 ? 0.722 5.827 -8.775 1.00 92.12 96 SER A N 1
ATOM 698 C CA . SER A 1 96 ? 0.181 4.852 -9.732 1.00 92.12 96 SER A CA 1
ATOM 699 C C . SER A 1 96 ? 0.469 5.227 -11.186 1.00 92.12 96 SER A C 1
ATOM 701 O O . SER A 1 96 ? 0.745 4.339 -11.980 1.00 92.12 96 SER A O 1
ATOM 703 N N . ILE A 1 97 ? 0.464 6.522 -11.520 1.00 91.88 97 ILE A N 1
ATOM 704 C CA . ILE A 1 97 ? 0.802 7.020 -12.869 1.00 91.88 97 ILE A CA 1
ATOM 705 C C . ILE A 1 97 ? 2.298 7.327 -13.055 1.00 91.88 97 ILE A C 1
ATOM 707 O O . ILE A 1 97 ? 2.731 7.690 -14.145 1.00 91.88 97 ILE A O 1
ATOM 711 N N . SER A 1 98 ? 3.092 7.255 -11.986 1.00 90.25 98 SER A N 1
ATOM 712 C CA . SER A 1 98 ? 4.546 7.436 -12.054 1.00 90.25 98 SER A CA 1
ATOM 713 C C . SER A 1 98 ? 5.225 6.145 -12.509 1.00 90.25 98 SER A C 1
ATOM 715 O O . SER A 1 98 ? 4.623 5.082 -12.456 1.00 90.25 98 SER A O 1
ATOM 717 N N . GLY A 1 99 ? 6.505 6.200 -12.885 1.00 87.88 99 GLY A N 1
ATOM 718 C CA . GLY A 1 99 ? 7.273 4.985 -13.180 1.00 87.88 99 GLY A CA 1
ATOM 719 C C . GLY A 1 99 ? 7.379 4.072 -11.952 1.00 87.88 99 GLY A C 1
ATOM 720 O O . GLY A 1 99 ? 7.904 4.486 -10.910 1.00 87.88 99 GLY A O 1
ATOM 721 N N . TRP A 1 100 ? 6.878 2.843 -12.075 1.00 90.31 100 TRP A N 1
ATOM 722 C CA . TRP A 1 100 ? 7.00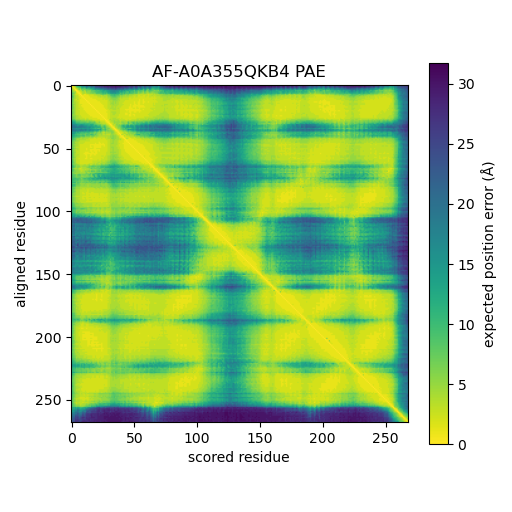6 1.754 -11.101 1.00 90.31 100 TRP A CA 1
ATOM 723 C C . TRP A 1 100 ? 8.216 0.876 -11.383 1.00 90.31 100 TRP A C 1
ATOM 725 O O . TRP A 1 100 ? 8.841 0.409 -10.428 1.00 90.31 100 TRP A O 1
ATOM 735 N N . THR A 1 101 ? 8.580 0.712 -12.654 1.00 88.12 101 THR A N 1
ATOM 736 C CA . THR A 1 101 ? 9.768 -0.043 -13.063 1.00 88.12 101 THR A CA 1
ATOM 737 C C . THR A 1 101 ? 10.520 0.694 -14.156 1.00 88.12 101 THR A C 1
ATOM 739 O O . THR A 1 101 ? 9.926 1.307 -15.042 1.00 88.12 101 THR A O 1
ATOM 742 N N . PHE A 1 102 ? 11.841 0.618 -14.073 1.00 87.19 102 PHE A N 1
ATOM 743 C CA . PHE A 1 102 ? 12.783 1.122 -15.058 1.00 87.19 102 PHE A CA 1
ATOM 744 C C . PHE A 1 102 ? 13.612 -0.060 -15.563 1.00 87.19 102 PHE A C 1
ATOM 746 O O . PHE A 1 102 ? 14.355 -0.647 -14.775 1.00 87.19 102 PHE A O 1
ATOM 753 N N . ASP A 1 103 ? 13.462 -0.427 -16.837 1.00 84.81 103 ASP A N 1
ATOM 754 C CA . ASP A 1 103 ? 14.206 -1.522 -17.471 1.00 84.81 103 ASP A CA 1
ATOM 755 C C . ASP A 1 103 ? 15.244 -0.976 -18.462 1.00 84.81 103 ASP A C 1
ATOM 757 O O . ASP A 1 103 ? 14.906 -0.391 -19.494 1.00 84.81 103 ASP A O 1
ATOM 761 N N . GLU A 1 104 ? 16.523 -1.167 -18.133 1.00 82.75 104 GLU A N 1
ATOM 762 C CA . GLU A 1 104 ? 17.675 -0.751 -18.937 1.00 82.75 104 GLU A CA 1
ATOM 763 C C . GLU A 1 104 ? 18.297 -1.900 -19.749 1.00 82.75 104 GLU A C 1
ATOM 765 O O . GLU A 1 104 ? 19.349 -1.719 -20.369 1.00 82.75 104 GLU A O 1
ATOM 770 N N . ARG A 1 105 ? 17.707 -3.104 -19.774 1.00 75.25 105 ARG A N 1
ATOM 771 C CA . ARG A 1 105 ? 18.319 -4.255 -20.468 1.00 75.25 105 ARG A CA 1
ATOM 772 C C . ARG A 1 105 ? 18.548 -3.977 -21.955 1.00 75.25 105 ARG A C 1
ATOM 774 O O . ARG A 1 105 ? 19.654 -4.218 -22.448 1.00 75.25 105 ARG A O 1
ATOM 781 N N . SER A 1 106 ? 17.580 -3.348 -22.616 1.00 69.62 106 SER A N 1
ATOM 782 C CA . SER A 1 106 ? 17.665 -2.917 -24.019 1.00 69.62 106 SER A CA 1
ATOM 783 C C . SER A 1 106 ? 18.725 -1.837 -24.275 1.00 69.62 106 SER A C 1
ATOM 785 O O . SER A 1 106 ? 19.154 -1.659 -25.410 1.00 69.62 106 SER A O 1
ATOM 787 N N . ALA A 1 107 ? 19.199 -1.131 -23.241 1.00 66.50 107 ALA A N 1
ATOM 788 C CA . ALA A 1 107 ? 20.240 -0.110 -23.372 1.00 66.50 107 ALA A CA 1
ATOM 789 C C . ALA A 1 107 ? 21.663 -0.689 -23.476 1.00 66.50 107 ALA A C 1
ATOM 791 O O . ALA A 1 107 ? 22.623 0.061 -23.671 1.00 66.50 107 ALA A O 1
ATOM 792 N N . THR A 1 108 ? 21.819 -2.009 -23.322 1.00 64.44 108 THR A N 1
ATOM 793 C CA . THR A 1 108 ? 23.134 -2.670 -23.337 1.00 64.44 108 THR A CA 1
ATOM 794 C C . THR A 1 108 ? 23.671 -2.856 -24.753 1.00 64.44 108 THR A C 1
ATOM 796 O O . THR A 1 108 ? 24.864 -2.657 -24.987 1.00 64.44 108 THR A O 1
ATOM 799 N N . ASP A 1 109 ? 22.796 -3.196 -25.700 1.00 69.88 109 ASP A N 1
ATOM 800 C CA . ASP A 1 109 ? 23.173 -3.430 -27.089 1.00 69.88 109 ASP A CA 1
ATOM 801 C C . ASP A 1 109 ? 22.965 -2.157 -27.899 1.00 69.88 109 ASP A C 1
ATOM 803 O O . ASP A 1 109 ? 21.861 -1.830 -28.327 1.00 69.88 109 ASP A O 1
ATOM 807 N N . LEU A 1 110 ? 24.057 -1.412 -28.103 1.00 75.38 110 LEU A N 1
ATOM 808 C CA . LEU A 1 110 ? 24.020 -0.235 -28.963 1.00 75.38 110 LEU A CA 1
ATOM 809 C C . LEU A 1 110 ? 23.605 -0.654 -30.385 1.00 75.38 110 LEU A C 1
ATOM 811 O O . LEU A 1 110 ? 24.245 -1.552 -30.950 1.00 75.38 110 LEU A O 1
ATOM 815 N N . PRO A 1 111 ? 22.607 0.014 -30.986 1.00 81.81 111 PRO A N 1
ATOM 816 C CA . PRO A 1 111 ? 22.287 -0.154 -32.397 1.00 81.81 111 PRO A CA 1
ATOM 817 C C . PRO A 1 111 ? 23.520 0.070 -33.292 1.00 81.81 111 PRO A C 1
ATOM 819 O O . PRO A 1 111 ? 24.454 0.801 -32.934 1.00 81.81 111 PRO A O 1
ATOM 822 N N . ASP A 1 112 ? 23.563 -0.598 -34.444 1.00 84.69 112 ASP A N 1
ATOM 823 C CA . ASP A 1 112 ? 24.762 -0.619 -35.290 1.00 84.69 112 ASP A CA 1
ATOM 824 C C . ASP A 1 112 ? 25.107 0.762 -35.874 1.00 84.69 112 ASP A C 1
ATOM 826 O O . ASP A 1 112 ? 26.285 1.081 -36.042 1.00 84.69 112 ASP A O 1
ATOM 830 N N . ASP A 1 113 ? 24.113 1.631 -36.072 1.00 84.44 113 ASP A N 1
ATOM 831 C CA . ASP A 1 113 ? 24.285 3.045 -36.430 1.00 84.44 113 ASP A CA 1
ATOM 832 C C . ASP A 1 113 ? 25.032 3.835 -35.342 1.00 84.44 113 ASP A C 1
ATOM 834 O O . ASP A 1 113 ? 25.930 4.624 -35.646 1.00 84.44 113 ASP A O 1
ATOM 838 N N . VAL A 1 114 ? 24.746 3.576 -34.062 1.00 85.62 114 VAL A N 1
ATOM 839 C CA . VAL A 1 114 ? 25.445 4.225 -32.934 1.00 85.62 114 VAL A CA 1
ATOM 840 C C . VAL A 1 114 ? 26.877 3.752 -32.848 1.00 85.62 114 VAL A C 1
ATOM 842 O O . VAL A 1 114 ? 27.787 4.543 -32.599 1.00 85.62 114 VAL A O 1
ATOM 845 N N . LYS A 1 115 ? 27.082 2.441 -33.015 1.00 86.38 115 LYS A N 1
ATOM 846 C CA . LYS A 1 115 ? 28.417 1.844 -33.001 1.00 86.38 115 LYS A CA 1
ATOM 847 C C . LYS A 1 115 ? 29.261 2.438 -34.124 1.00 86.38 115 LYS A C 1
ATOM 849 O O . LYS A 1 115 ? 30.398 2.824 -33.864 1.00 86.38 115 LYS A O 1
ATOM 854 N N . ALA A 1 116 ? 28.695 2.569 -35.324 1.00 89.69 116 ALA A N 1
ATOM 855 C CA . ALA A 1 116 ? 29.358 3.184 -36.468 1.00 89.69 116 ALA A CA 1
ATOM 856 C C . ALA A 1 116 ? 29.743 4.646 -36.194 1.00 89.69 116 ALA A C 1
ATOM 858 O O . ALA A 1 116 ? 30.880 5.034 -36.456 1.00 89.69 116 ALA A O 1
ATOM 859 N N . GLU A 1 117 ? 28.858 5.441 -35.588 1.00 87.00 117 GLU A N 1
ATOM 860 C CA . GLU A 1 117 ? 29.160 6.839 -35.254 1.00 87.00 117 GLU A CA 1
ATOM 861 C C . GLU A 1 117 ? 30.209 6.967 -34.135 1.00 87.00 117 GLU A C 1
ATOM 863 O O . GLU A 1 117 ? 31.095 7.820 -34.196 1.00 87.00 117 GLU A O 1
ATOM 868 N N . LEU A 1 118 ? 30.182 6.087 -33.129 1.00 88.19 118 LEU A N 1
ATOM 869 C CA . LEU A 1 118 ? 31.224 6.035 -32.096 1.00 88.19 118 LEU A CA 1
ATOM 870 C C . LEU A 1 118 ? 32.588 5.638 -32.674 1.00 88.19 118 LEU A C 1
ATOM 872 O O . LEU A 1 118 ? 33.612 6.175 -32.247 1.00 88.19 118 LEU A O 1
ATOM 876 N N . ILE A 1 119 ? 32.603 4.717 -33.641 1.00 91.25 119 ILE A N 1
ATOM 877 C CA . ILE A 1 119 ? 33.804 4.339 -34.393 1.00 91.25 119 ILE A CA 1
ATOM 878 C C . ILE A 1 119 ? 34.301 5.532 -35.216 1.00 91.25 119 ILE A C 1
ATOM 880 O O . ILE A 1 119 ? 35.478 5.866 -35.118 1.00 91.25 119 ILE A O 1
ATOM 884 N N . ARG A 1 120 ? 33.409 6.245 -35.917 1.00 92.62 120 ARG A N 1
ATOM 885 C CA . ARG A 1 120 ? 33.747 7.461 -36.672 1.00 92.62 120 ARG A CA 1
ATOM 886 C C . ARG A 1 120 ? 34.398 8.523 -35.782 1.00 92.62 120 ARG A C 1
ATOM 888 O O . ARG A 1 120 ? 35.447 9.052 -36.133 1.00 92.62 120 ARG A O 1
ATOM 895 N N . LEU A 1 121 ? 33.818 8.805 -34.612 1.00 90.19 121 LEU A N 1
ATOM 896 C CA . LEU A 1 121 ? 34.353 9.779 -33.648 1.00 90.19 121 LEU A CA 1
ATOM 897 C C . LEU A 1 121 ? 35.714 9.361 -33.066 1.00 90.19 121 LEU A C 1
ATOM 899 O O . LEU A 1 121 ? 36.569 10.215 -32.805 1.00 90.19 121 LEU A O 1
ATOM 903 N N . ARG A 1 122 ? 35.920 8.057 -32.846 1.00 89.69 122 ARG A N 1
ATOM 904 C CA . ARG A 1 122 ? 37.212 7.493 -32.433 1.00 89.69 122 ARG A CA 1
ATOM 905 C C . ARG A 1 122 ? 38.260 7.669 -33.530 1.00 89.69 122 ARG A C 1
ATOM 907 O O . ARG A 1 122 ? 39.362 8.118 -33.234 1.00 89.69 122 ARG A O 1
ATOM 914 N N . ASP A 1 123 ? 37.921 7.336 -34.768 1.00 92.06 123 ASP A N 1
ATOM 915 C CA . ASP A 1 123 ? 38.853 7.404 -35.892 1.00 92.06 123 ASP A CA 1
ATOM 916 C C . ASP A 1 123 ? 39.217 8.870 -36.209 1.00 92.06 123 ASP A C 1
ATOM 918 O O . ASP A 1 123 ? 40.395 9.184 -36.355 1.00 92.06 123 ASP A O 1
ATOM 922 N N . GLU A 1 124 ? 38.249 9.794 -36.131 1.00 88.94 124 GLU A N 1
ATOM 923 C CA . GLU A 1 124 ? 38.469 11.249 -36.228 1.00 88.94 124 GLU A CA 1
ATOM 924 C C . GLU A 1 124 ? 39.401 11.770 -35.115 1.00 88.94 124 GLU A C 1
ATOM 926 O O . GLU A 1 124 ? 40.206 12.669 -35.335 1.00 88.94 124 GLU A O 1
ATOM 931 N N . THR A 1 125 ? 39.329 11.189 -33.914 1.00 90.25 125 THR A N 1
ATOM 932 C CA . THR A 1 125 ? 40.224 11.529 -32.793 1.00 90.25 125 THR A CA 1
ATOM 933 C C . THR A 1 125 ? 41.642 10.984 -32.990 1.00 90.25 125 THR A C 1
ATOM 935 O O . THR A 1 125 ? 42.606 11.641 -32.596 1.00 90.25 125 THR A O 1
ATOM 938 N N . ASN A 1 126 ? 41.778 9.802 -33.598 1.00 88.94 126 ASN A N 1
ATOM 939 C CA . ASN A 1 126 ? 43.080 9.224 -33.939 1.00 88.94 126 ASN A CA 1
ATOM 940 C C . ASN A 1 126 ? 43.783 10.031 -35.042 1.00 88.94 126 ASN A C 1
ATOM 942 O O . ASN A 1 126 ? 45.002 10.182 -34.999 1.00 88.94 126 ASN A O 1
ATOM 946 N N . GLU A 1 127 ? 43.022 10.560 -36.003 1.00 90.75 127 GLU A N 1
ATOM 947 C CA . GLU A 1 127 ? 43.539 11.422 -37.070 1.00 90.75 127 GLU A CA 1
ATOM 948 C C . GLU A 1 127 ? 43.818 12.853 -36.574 1.00 90.75 127 GLU A C 1
ATOM 950 O O . GLU A 1 127 ? 44.853 13.436 -36.899 1.00 90.75 127 GLU A O 1
ATOM 955 N N . PHE A 1 128 ? 42.946 13.397 -35.715 1.00 88.38 128 PHE A N 1
ATOM 956 C CA . PHE A 1 128 ? 43.058 14.746 -35.157 1.00 88.38 128 PHE A CA 1
ATOM 957 C C . PHE A 1 128 ? 43.025 14.732 -33.618 1.00 88.38 128 PHE A C 1
ATOM 959 O O . PHE A 1 128 ? 41.975 14.971 -33.010 1.00 88.38 128 PHE A O 1
ATOM 966 N N . PRO A 1 129 ? 44.184 14.570 -32.947 1.00 86.94 129 PRO A N 1
ATOM 967 C CA . PRO A 1 129 ? 44.258 14.522 -31.483 1.00 86.94 129 PRO A CA 1
ATOM 968 C C . PRO A 1 129 ? 43.691 15.763 -30.775 1.00 86.94 129 PRO A C 1
ATOM 970 O O . PRO A 1 129 ? 43.194 15.671 -29.654 1.00 86.94 129 PRO A O 1
ATOM 973 N N . ALA A 1 130 ? 43.705 16.928 -31.433 1.00 86.69 130 ALA A N 1
ATOM 974 C CA . ALA A 1 130 ? 43.122 18.168 -30.912 1.00 86.69 130 ALA A CA 1
ATOM 975 C C . ALA A 1 130 ? 41.593 18.090 -30.707 1.00 86.69 130 ALA A C 1
ATOM 977 O O . ALA A 1 130 ? 41.041 18.835 -29.897 1.00 86.69 130 ALA A O 1
ATOM 978 N N . MET A 1 131 ? 40.907 17.176 -31.401 1.00 82.62 131 MET A N 1
ATOM 979 C CA . MET A 1 131 ? 39.454 16.987 -31.316 1.00 82.62 131 MET A CA 1
ATOM 980 C C . MET A 1 131 ? 39.032 15.998 -30.220 1.00 82.62 131 MET A C 1
ATOM 982 O O . MET A 1 131 ? 37.833 15.836 -29.981 1.00 82.62 131 MET A O 1
ATOM 986 N N . ALA A 1 132 ? 39.985 15.383 -29.506 1.00 83.69 132 ALA A N 1
ATOM 987 C CA . ALA A 1 132 ? 39.725 14.329 -28.524 1.00 83.69 132 ALA A CA 1
ATOM 988 C C . ALA A 1 132 ? 38.694 14.723 -27.457 1.00 83.69 132 ALA A C 1
ATOM 990 O O . ALA A 1 132 ? 37.770 13.963 -27.175 1.00 83.69 132 ALA A O 1
ATOM 991 N N . ALA A 1 133 ? 38.803 15.931 -26.896 1.00 85.06 133 ALA A N 1
ATOM 992 C CA . ALA A 1 133 ? 37.876 16.399 -25.865 1.00 85.06 133 ALA A CA 1
ATOM 993 C C . ALA A 1 133 ? 36.444 16.589 -26.405 1.00 85.06 133 ALA A C 1
ATOM 995 O O . ALA A 1 133 ? 35.474 16.177 -25.767 1.00 85.06 133 ALA A O 1
ATOM 996 N N . SER A 1 134 ? 36.306 17.171 -27.600 1.00 88.00 134 SER A N 1
ATOM 997 C CA . SER A 1 134 ? 35.005 17.415 -28.242 1.00 88.00 134 SER A CA 1
ATOM 998 C C . SER A 1 134 ? 34.328 16.106 -28.653 1.00 88.00 134 SER A C 1
ATOM 1000 O O . SER A 1 134 ? 33.147 15.885 -28.373 1.00 88.00 134 SER A O 1
ATOM 1002 N N . ASN A 1 135 ? 35.088 15.191 -29.254 1.00 87.69 135 ASN A N 1
ATOM 1003 C CA . ASN A 1 135 ? 34.566 13.913 -29.723 1.00 87.69 135 ASN A CA 1
ATOM 1004 C C . ASN A 1 135 ? 34.248 12.959 -28.564 1.00 87.69 135 ASN A C 1
ATOM 1006 O O . ASN A 1 135 ? 33.230 12.268 -28.621 1.00 87.69 135 ASN A O 1
ATOM 1010 N N . ALA A 1 136 ? 35.007 12.999 -27.464 1.00 85.69 136 ALA A N 1
ATOM 1011 C CA . ALA A 1 136 ? 34.648 12.302 -26.229 1.00 85.69 136 ALA A CA 1
ATOM 1012 C C . ALA A 1 136 ? 33.314 12.807 -25.647 1.00 85.69 136 ALA A C 1
ATOM 1014 O O . ALA A 1 136 ? 32.455 12.000 -25.291 1.00 85.69 136 ALA A O 1
ATOM 1015 N N . ALA A 1 137 ? 33.089 14.126 -25.610 1.00 86.69 137 ALA A N 1
ATOM 1016 C CA . ALA A 1 137 ? 31.822 14.695 -25.145 1.00 86.69 137 ALA A CA 1
ATOM 1017 C C . ALA A 1 137 ? 30.634 14.281 -26.036 1.00 86.69 137 ALA A C 1
ATOM 1019 O O . ALA A 1 137 ? 29.577 13.899 -25.523 1.00 86.69 137 ALA A O 1
ATOM 1020 N N . LYS A 1 138 ? 30.812 14.283 -27.366 1.00 88.81 138 LYS A N 1
ATOM 1021 C CA . LYS A 1 138 ? 29.803 13.790 -28.322 1.00 88.81 138 LYS A CA 1
ATOM 1022 C C . LYS A 1 138 ? 29.510 12.304 -28.124 1.00 88.81 138 LYS A C 1
ATOM 1024 O O . LYS A 1 138 ? 28.343 11.929 -28.070 1.00 88.81 138 LYS A O 1
ATOM 1029 N N . ALA A 1 139 ? 30.539 11.475 -27.958 1.00 85.56 139 ALA A N 1
ATOM 1030 C CA . ALA A 1 139 ? 30.391 10.041 -27.724 1.00 85.56 139 ALA A CA 1
ATOM 1031 C C . ALA A 1 139 ? 29.616 9.742 -26.429 1.00 85.56 139 ALA A C 1
ATOM 1033 O O . ALA A 1 139 ? 28.725 8.891 -26.420 1.00 85.56 139 ALA A O 1
ATOM 1034 N N . VAL A 1 140 ? 29.909 10.469 -25.345 1.00 87.31 140 VAL A N 1
ATOM 1035 C CA . VAL A 1 140 ? 29.172 10.364 -24.073 1.00 87.31 140 VAL A CA 1
ATOM 1036 C C . VAL A 1 140 ? 27.717 10.807 -24.240 1.00 87.31 140 VAL A C 1
ATOM 1038 O O . VAL A 1 140 ? 26.811 10.101 -23.800 1.00 87.31 140 VAL A O 1
ATOM 1041 N N . SER A 1 141 ? 27.478 11.938 -24.908 1.00 87.56 141 SER A N 1
ATOM 1042 C CA . SER A 1 141 ? 26.127 12.440 -25.191 1.00 87.56 141 SER A CA 1
ATOM 1043 C C . SER A 1 141 ? 25.307 11.442 -26.013 1.00 87.56 141 SER A C 1
ATOM 1045 O O . SER A 1 141 ? 24.168 11.138 -25.660 1.00 87.56 141 SER A O 1
ATOM 1047 N N . LEU A 1 142 ? 25.911 10.865 -27.056 1.00 86.12 142 LEU A N 1
ATOM 1048 C CA . LEU A 1 142 ? 25.272 9.879 -27.918 1.00 86.12 142 LEU A CA 1
ATOM 1049 C C . LEU A 1 142 ? 24.870 8.639 -27.112 1.00 86.12 142 LEU A C 1
ATOM 1051 O O . LEU A 1 142 ? 23.699 8.270 -27.104 1.00 86.12 142 LEU A O 1
ATOM 1055 N N . ARG A 1 143 ? 25.798 8.062 -26.338 1.00 81.62 143 ARG A N 1
ATOM 1056 C CA . ARG A 1 143 ? 25.509 6.922 -25.450 1.00 81.62 143 ARG A CA 1
ATOM 1057 C C . ARG A 1 143 ? 24.392 7.224 -24.452 1.00 81.62 143 ARG A C 1
ATOM 1059 O O . ARG A 1 143 ? 23.498 6.402 -24.274 1.00 81.62 143 ARG A O 1
ATOM 1066 N N . ASN A 1 144 ? 24.411 8.404 -23.834 1.00 82.25 144 ASN A N 1
ATOM 1067 C CA . ASN A 1 144 ? 23.375 8.814 -22.887 1.00 82.25 144 ASN A CA 1
ATOM 1068 C C . ASN A 1 144 ? 22.005 8.958 -23.559 1.00 82.25 144 ASN A C 1
ATOM 1070 O O . ASN A 1 144 ? 21.002 8.543 -22.981 1.00 82.25 144 ASN A O 1
ATOM 1074 N N . LYS A 1 145 ? 21.960 9.508 -24.777 1.00 82.19 145 LYS A N 1
ATOM 1075 C CA . LYS A 1 145 ? 20.726 9.640 -25.556 1.00 82.19 145 LYS A CA 1
ATOM 1076 C C . LYS A 1 145 ? 20.134 8.270 -25.885 1.00 82.19 145 LYS A C 1
ATOM 1078 O O . LYS A 1 145 ? 18.955 8.063 -25.626 1.00 82.19 145 LYS A O 1
ATOM 1083 N N . TYR A 1 146 ? 20.951 7.326 -26.358 1.00 79.38 146 TYR A N 1
ATOM 1084 C CA . TYR A 1 146 ? 20.482 5.962 -26.624 1.00 79.38 146 TYR A CA 1
ATOM 1085 C C . TYR A 1 146 ? 20.023 5.246 -25.361 1.00 79.38 146 TYR A C 1
ATOM 1087 O O . TYR A 1 146 ? 18.976 4.613 -25.390 1.00 79.38 146 TYR A O 1
ATOM 1095 N N . ARG A 1 147 ? 20.734 5.401 -24.239 1.00 75.62 147 ARG A N 1
ATOM 1096 C CA . ARG A 1 147 ? 20.290 4.829 -22.962 1.00 75.62 147 ARG A CA 1
ATOM 1097 C C . ARG A 1 147 ? 18.905 5.336 -22.556 1.00 75.62 147 ARG A C 1
ATOM 1099 O O . ARG A 1 147 ? 18.087 4.540 -22.126 1.00 75.62 147 ARG A O 1
ATOM 1106 N N . LEU A 1 148 ? 18.630 6.633 -22.721 1.00 72.06 148 LEU A N 1
ATOM 1107 C CA . LEU A 1 148 ? 17.309 7.205 -22.433 1.00 72.06 148 LEU A CA 1
ATOM 1108 C C . LEU A 1 148 ? 16.227 6.712 -23.401 1.00 72.06 148 LEU A C 1
ATOM 1110 O O . LEU A 1 148 ? 15.091 6.528 -22.987 1.00 72.06 148 LEU A O 1
ATOM 1114 N N . THR A 1 149 ? 16.561 6.501 -24.675 1.00 72.12 149 THR A N 1
ATOM 1115 C CA . THR A 1 149 ? 15.620 5.968 -25.675 1.00 72.12 149 THR A CA 1
ATOM 1116 C C . THR A 1 149 ? 15.349 4.475 -25.493 1.00 72.12 149 THR A C 1
ATOM 1118 O O . THR A 1 149 ? 14.253 4.015 -25.787 1.00 72.12 149 THR A O 1
ATOM 1121 N N . ALA A 1 150 ? 16.333 3.721 -25.007 1.00 71.12 150 ALA A N 1
ATOM 1122 C CA . ALA A 1 150 ? 16.221 2.288 -24.762 1.00 71.12 150 ALA A CA 1
ATOM 1123 C C . ALA A 1 150 ? 15.646 1.948 -23.375 1.00 71.12 150 ALA A C 1
ATOM 1125 O O . ALA A 1 150 ? 15.382 0.780 -23.101 1.00 71.12 150 ALA A O 1
ATOM 1126 N N . LEU A 1 151 ? 15.470 2.949 -22.505 1.00 78.19 151 LEU A N 1
ATOM 1127 C CA . LEU A 1 151 ? 14.856 2.800 -21.191 1.00 78.19 151 LEU A CA 1
ATOM 1128 C C . LEU A 1 151 ? 13.352 2.566 -21.346 1.00 78.19 151 LEU A C 1
ATOM 1130 O O . LEU A 1 151 ? 12.625 3.452 -21.800 1.00 78.19 151 LEU A O 1
ATOM 1134 N N . VAL A 1 152 ? 12.880 1.402 -20.910 1.00 83.12 152 VAL A N 1
ATOM 1135 C CA . VAL A 1 152 ? 11.444 1.116 -20.836 1.00 83.12 152 VAL A CA 1
ATOM 1136 C C . VAL A 1 152 ? 10.959 1.471 -19.435 1.00 83.12 152 VAL A C 1
ATOM 1138 O O . VAL A 1 152 ? 11.465 0.949 -18.440 1.00 83.12 152 VAL A O 1
ATOM 1141 N N . VAL A 1 153 ? 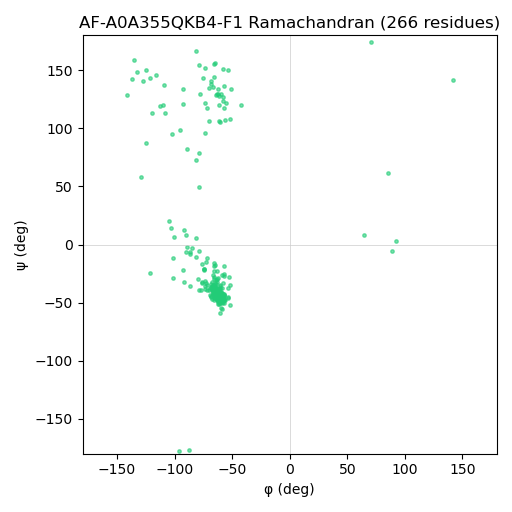9.999 2.393 -19.358 1.00 84.81 153 VAL A N 1
ATOM 1142 C CA . VAL A 1 153 ? 9.375 2.822 -18.101 1.00 84.81 153 VAL A CA 1
ATOM 1143 C C . VAL A 1 153 ? 7.947 2.313 -18.077 1.00 84.81 153 VAL A C 1
ATOM 1145 O O . VAL A 1 153 ? 7.153 2.696 -18.933 1.00 84.81 153 VAL A O 1
ATOM 1148 N N . THR A 1 154 ? 7.621 1.489 -17.087 1.00 87.00 154 THR A N 1
ATOM 1149 C CA . THR A 1 154 ? 6.254 1.008 -16.870 1.00 87.00 154 THR A CA 1
ATOM 1150 C C . THR A 1 154 ? 5.667 1.651 -15.622 1.00 87.00 154 THR A C 1
ATOM 1152 O O . THR A 1 154 ? 6.356 1.841 -14.612 1.00 87.00 154 THR A O 1
ATOM 1155 N N . ASP A 1 155 ? 4.407 2.066 -15.714 1.00 87.50 155 ASP A N 1
ATOM 1156 C CA . ASP A 1 155 ? 3.660 2.655 -14.603 1.00 87.50 155 ASP A CA 1
ATOM 1157 C C . ASP A 1 155 ? 2.971 1.570 -13.755 1.00 87.50 155 ASP A C 1
ATOM 1159 O O . ASP A 1 155 ? 3.153 0.379 -13.981 1.00 87.50 155 ASP A O 1
ATOM 1163 N N . GLY A 1 156 ? 2.203 1.966 -12.740 1.00 83.44 156 GLY A N 1
ATOM 1164 C CA . GLY A 1 156 ? 1.512 1.017 -11.865 1.00 83.44 156 GLY A CA 1
ATOM 1165 C C . GLY A 1 156 ? 0.145 0.571 -12.379 1.00 83.44 156 GLY A C 1
ATOM 1166 O O . GLY A 1 156 ? -0.484 -0.269 -11.740 1.00 83.44 156 GLY A O 1
ATOM 1167 N N . LEU A 1 157 ? -0.365 1.155 -13.464 1.00 87.31 157 LEU A N 1
ATOM 1168 C CA . LEU A 1 157 ? -1.705 0.869 -13.991 1.00 87.31 157 LEU A CA 1
ATOM 1169 C C . LEU A 1 157 ? -1.665 -0.065 -15.201 1.00 87.31 157 LEU A C 1
ATOM 1171 O O . LEU A 1 157 ? -2.616 -0.812 -15.417 1.00 87.31 157 LEU A O 1
ATOM 1175 N N . SER A 1 158 ? -0.577 -0.019 -15.962 1.00 83.19 158 SER A N 1
ATOM 1176 C CA . SER A 1 158 ? -0.277 -0.924 -17.064 1.00 83.19 158 SER A CA 1
ATOM 1177 C C . SER A 1 158 ? -0.050 -2.350 -16.567 1.00 83.19 158 SER A C 1
ATOM 1179 O O . SER A 1 158 ? 0.514 -2.587 -15.493 1.00 83.19 158 SER A O 1
ATOM 1181 N N . GLU A 1 159 ? -0.487 -3.311 -17.379 1.00 75.56 159 GLU A N 1
ATOM 1182 C CA . GLU A 1 159 ? -0.250 -4.735 -17.132 1.00 75.56 159 GLU A CA 1
ATOM 1183 C C . GLU A 1 159 ? 1.253 -5.054 -17.241 1.00 75.56 159 GLU A C 1
ATOM 1185 O O . GLU A 1 159 ? 1.788 -5.769 -16.394 1.00 75.56 159 GLU A O 1
ATOM 1190 N N . ASP A 1 160 ? 1.957 -4.376 -18.152 1.00 68.69 160 ASP A N 1
ATOM 1191 C CA . ASP A 1 160 ? 3.411 -4.432 -18.353 1.00 68.69 160 ASP A CA 1
ATOM 1192 C C . ASP A 1 160 ? 4.216 -4.033 -17.092 1.00 68.69 160 ASP A C 1
ATOM 1194 O O . ASP A 1 160 ? 5.367 -4.440 -16.912 1.00 68.69 160 ASP A O 1
ATOM 1198 N N . GLY A 1 161 ? 3.631 -3.210 -16.209 1.00 63.06 161 GLY A N 1
ATOM 1199 C CA . GLY A 1 161 ? 4.234 -2.695 -14.972 1.00 63.06 161 GLY A CA 1
ATOM 1200 C C . GLY A 1 161 ? 3.769 -3.374 -13.684 1.00 63.06 161 GLY A C 1
ATOM 1201 O O . GLY A 1 161 ? 4.008 -2.859 -12.590 1.00 63.06 161 GLY A O 1
ATOM 1202 N N . GLY A 1 162 ? 3.111 -4.530 -13.800 1.00 73.44 162 GLY A N 1
ATOM 1203 C CA . GLY A 1 162 ? 2.628 -5.334 -12.676 1.00 73.44 162 GLY A CA 1
ATOM 1204 C C . GLY A 1 162 ? 1.218 -4.981 -12.187 1.00 73.44 162 GLY A C 1
ATOM 1205 O O . GLY A 1 162 ? 0.711 -5.680 -11.312 1.00 73.44 162 GLY A O 1
ATOM 1206 N N . GLY A 1 163 ? 0.572 -3.931 -12.716 1.00 85.12 163 GLY A N 1
ATOM 1207 C CA . GLY A 1 163 ? -0.855 -3.622 -12.497 1.00 85.12 163 GLY A CA 1
ATOM 1208 C C . GLY A 1 163 ? -1.285 -3.265 -11.060 1.00 85.12 163 GLY A C 1
ATOM 1209 O O . GLY A 1 163 ? -2.481 -3.141 -10.768 1.00 85.12 163 GLY A O 1
ATOM 1210 N N . LEU A 1 164 ? -0.335 -3.093 -10.133 1.00 91.25 164 LEU A N 1
ATOM 1211 C CA . LEU A 1 164 ? -0.596 -2.962 -8.690 1.00 91.25 164 LEU A CA 1
ATOM 1212 C C . LEU A 1 164 ? -1.212 -1.619 -8.264 1.00 91.25 164 LEU A C 1
ATOM 1214 O O . LEU A 1 164 ? -1.736 -1.502 -7.152 1.00 91.25 164 LEU A O 1
ATOM 1218 N N . GLY A 1 165 ? -1.175 -0.606 -9.126 1.00 90.88 165 GLY A N 1
ATOM 1219 C CA . GLY A 1 165 ? -1.727 0.724 -8.875 1.00 90.88 165 GLY A CA 1
ATOM 1220 C C . GLY A 1 165 ? -3.233 0.689 -8.623 1.00 90.88 165 GLY A C 1
ATOM 1221 O O . GLY A 1 165 ? -3.722 1.368 -7.724 1.00 90.88 165 GLY A O 1
ATOM 1222 N N . SER A 1 166 ? -3.971 -0.172 -9.328 1.00 92.31 166 SER A N 1
ATOM 1223 C CA . SER A 1 166 ? -5.419 -0.340 -9.129 1.00 92.31 166 SER A CA 1
ATOM 1224 C C . SER A 1 166 ? -5.757 -0.814 -7.706 1.00 92.31 166 SER A C 1
ATOM 1226 O O . SER A 1 166 ? -6.588 -0.213 -7.015 1.00 92.31 166 SER A O 1
ATOM 1228 N N . LEU A 1 167 ? -5.047 -1.841 -7.228 1.00 94.88 167 LEU A N 1
ATOM 1229 C CA . LEU A 1 167 ? -5.161 -2.363 -5.868 1.00 94.88 167 LEU A CA 1
ATOM 1230 C C . LEU A 1 167 ? -4.749 -1.304 -4.837 1.00 94.88 167 LEU A C 1
ATOM 1232 O O . LEU A 1 167 ? -5.464 -1.089 -3.856 1.00 94.88 167 LEU A O 1
ATOM 1236 N N . ALA A 1 168 ? -3.627 -0.616 -5.069 1.00 96.44 168 ALA A N 1
ATOM 1237 C CA . ALA A 1 168 ? -3.135 0.432 -4.181 1.00 96.44 168 ALA A CA 1
ATOM 1238 C C . ALA A 1 168 ? -4.149 1.574 -4.026 1.00 96.44 168 ALA A C 1
ATOM 1240 O O . ALA A 1 168 ? -4.423 1.993 -2.899 1.00 96.44 168 ALA A O 1
ATOM 1241 N N . ILE A 1 169 ? -4.760 2.033 -5.124 1.00 96.94 169 ILE A N 1
ATOM 1242 C CA . ILE A 1 169 ? -5.814 3.058 -5.109 1.00 96.94 169 ILE A CA 1
ATOM 1243 C C . ILE A 1 169 ? -7.005 2.585 -4.270 1.00 96.94 169 ILE A C 1
ATOM 1245 O O . ILE A 1 169 ? -7.470 3.323 -3.398 1.00 96.94 169 ILE A O 1
ATOM 1249 N N . GLY A 1 170 ? -7.468 1.348 -4.475 1.00 96.88 170 GLY A N 1
ATOM 1250 C CA . GLY A 1 170 ? -8.578 0.778 -3.708 1.00 96.88 170 GLY A CA 1
ATOM 1251 C C . GLY A 1 170 ? -8.302 0.756 -2.201 1.00 96.88 170 GLY A C 1
ATOM 1252 O O . GLY A 1 170 ? -9.105 1.254 -1.408 1.00 96.88 170 GLY A O 1
ATOM 1253 N N . VAL A 1 171 ? -7.133 0.250 -1.796 1.00 97.31 171 VAL A N 1
ATOM 1254 C CA . VAL A 1 171 ? -6.728 0.203 -0.381 1.00 97.31 171 VAL A CA 1
ATOM 1255 C C . VAL A 1 171 ? -6.551 1.611 0.198 1.00 97.31 171 VAL A C 1
ATOM 1257 O O . VAL A 1 171 ? -6.954 1.854 1.337 1.00 97.31 171 VAL A O 1
ATOM 1260 N N . ALA A 1 172 ? -6.014 2.560 -0.573 1.00 97.69 172 ALA A N 1
ATOM 1261 C CA . ALA A 1 172 ? -5.853 3.946 -0.142 1.00 97.69 172 ALA A CA 1
ATOM 1262 C C . ALA A 1 172 ? -7.198 4.637 0.115 1.00 97.69 172 ALA A C 1
ATOM 1264 O O . ALA A 1 172 ? -7.354 5.301 1.139 1.00 97.69 172 ALA A O 1
ATOM 1265 N N . ILE A 1 173 ? -8.187 4.442 -0.765 1.00 97.88 173 ILE A N 1
ATOM 1266 C CA . ILE A 1 173 ? -9.543 4.985 -0.592 1.00 97.88 173 ILE A CA 1
ATOM 1267 C C . ILE A 1 173 ? -10.198 4.400 0.663 1.00 97.88 173 ILE A C 1
ATOM 1269 O O . ILE A 1 173 ? -10.751 5.150 1.469 1.00 97.88 173 ILE A O 1
ATOM 1273 N N . ILE A 1 174 ? -10.093 3.082 0.870 1.00 97.50 174 ILE A N 1
ATOM 1274 C CA . ILE A 1 174 ? -10.597 2.424 2.085 1.00 97.50 174 ILE A CA 1
ATOM 1275 C C . ILE A 1 174 ? -9.911 3.018 3.319 1.00 97.50 174 ILE A C 1
ATOM 1277 O O . ILE A 1 174 ? -10.581 3.454 4.253 1.00 97.50 174 ILE A O 1
ATOM 1281 N N . GLY A 1 175 ? -8.581 3.096 3.310 1.00 96.62 175 GLY A N 1
ATOM 1282 C CA . GLY A 1 175 ? -7.799 3.666 4.400 1.00 96.62 175 GLY A CA 1
ATOM 1283 C C . GLY A 1 175 ? -8.188 5.111 4.722 1.00 96.62 175 GLY A C 1
ATOM 1284 O O . GLY A 1 175 ? -8.383 5.446 5.891 1.00 96.62 175 GLY A O 1
ATOM 1285 N N . ALA A 1 176 ? -8.384 5.948 3.701 1.00 97.06 176 ALA A N 1
ATOM 1286 C CA . ALA A 1 176 ? -8.847 7.323 3.852 1.00 97.06 176 ALA A CA 1
ATOM 1287 C C . ALA A 1 176 ? -10.263 7.395 4.438 1.00 97.06 176 ALA A C 1
ATOM 1289 O O . ALA A 1 176 ? -10.491 8.154 5.380 1.00 97.06 176 ALA A O 1
ATOM 1290 N N . ALA A 1 177 ? -11.196 6.566 3.965 1.00 97.25 177 ALA A N 1
ATOM 1291 C CA . ALA A 1 177 ? -12.553 6.506 4.507 1.00 97.25 177 ALA A CA 1
ATOM 1292 C C . ALA A 1 177 ? -12.560 6.121 5.997 1.00 97.25 177 ALA A C 1
ATOM 1294 O O . ALA A 1 177 ? -13.300 6.707 6.789 1.00 97.25 177 ALA A O 1
ATOM 1295 N N . LEU A 1 178 ? -11.679 5.203 6.409 1.00 96.62 178 LEU A N 1
ATOM 1296 C CA . LEU A 1 178 ? -11.524 4.793 7.809 1.00 96.62 178 LEU A CA 1
ATOM 1297 C C . LEU A 1 178 ? -10.995 5.921 8.715 1.00 96.62 178 LEU A C 1
ATOM 1299 O O . LEU A 1 178 ? -11.249 5.903 9.923 1.00 96.62 178 LEU A O 1
ATOM 1303 N N . THR A 1 179 ? -10.312 6.934 8.165 1.00 95.69 179 THR A N 1
ATOM 1304 C CA . THR A 1 179 ? -9.855 8.089 8.960 1.00 95.69 179 THR A CA 1
ATOM 1305 C C . THR A 1 179 ? -11.010 8.946 9.477 1.00 95.69 179 THR A C 1
ATOM 1307 O O . THR A 1 179 ? -10.880 9.571 10.531 1.00 95.69 179 THR A O 1
ATOM 1310 N N . VAL A 1 180 ? -12.161 8.935 8.796 1.00 94.56 180 VAL A N 1
ATOM 1311 C CA . VAL A 1 180 ? -13.346 9.718 9.172 1.00 94.56 180 VAL A CA 1
ATOM 1312 C C . VAL A 1 180 ? -13.853 9.322 10.564 1.00 94.56 180 VAL A C 1
ATOM 1314 O O . VAL A 1 180 ? -13.849 10.175 11.457 1.00 94.56 180 VAL A O 1
ATOM 1317 N N . PRO A 1 181 ? -14.221 8.054 10.836 1.00 92.62 181 PRO A N 1
ATOM 1318 C CA . PRO A 1 181 ? -14.586 7.646 12.187 1.00 92.62 181 PRO A CA 1
ATOM 1319 C C . PRO A 1 181 ? -13.405 7.669 13.169 1.00 92.62 181 PRO A C 1
ATOM 1321 O O . PRO A 1 181 ? -13.617 7.974 14.343 1.00 92.62 181 PRO A O 1
ATOM 1324 N N . ALA A 1 182 ? -12.169 7.402 12.725 1.00 91.50 182 ALA A N 1
ATOM 1325 C CA . ALA A 1 182 ? -10.988 7.434 13.598 1.00 91.50 182 ALA A CA 1
ATOM 1326 C C . ALA A 1 182 ? -10.690 8.841 14.151 1.00 91.50 182 ALA A C 1
ATOM 1328 O O . ALA A 1 182 ? -10.260 8.987 15.299 1.00 91.50 182 ALA A O 1
ATOM 1329 N N . SER A 1 183 ? -10.980 9.884 13.367 1.00 91.06 183 SER A N 1
ATOM 1330 C CA . SER A 1 183 ? -10.795 11.285 13.761 1.00 91.06 183 SER A CA 1
ATOM 1331 C C . SER A 1 183 ? -11.708 11.730 14.911 1.00 91.06 183 SER A C 1
ATOM 1333 O O . SER A 1 183 ? -11.444 12.761 15.528 1.00 91.06 183 SER A O 1
ATOM 1335 N N . GLY A 1 184 ? -12.763 10.964 15.213 1.00 88.44 184 GLY A N 1
ATOM 1336 C CA . GLY A 1 184 ? -13.797 11.330 16.179 1.00 88.44 184 GLY A CA 1
ATOM 1337 C C . GLY A 1 184 ? -15.000 12.059 15.571 1.00 88.44 184 GLY A C 1
ATOM 1338 O O . GLY A 1 184 ? -15.919 12.406 16.310 1.00 88.44 184 GLY A O 1
ATOM 1339 N N . LEU A 1 185 ? -15.041 12.251 14.242 1.00 90.25 185 LEU A N 1
ATOM 1340 C CA . LEU A 1 185 ? -16.154 12.926 13.556 1.00 90.25 185 LEU A CA 1
ATOM 1341 C C . LEU A 1 185 ? -17.497 12.205 13.757 1.00 90.25 185 LEU A C 1
ATOM 1343 O O . LEU A 1 185 ? -18.529 12.848 13.906 1.00 90.25 185 LEU A O 1
ATOM 1347 N N . LEU A 1 186 ? -17.484 10.869 13.803 1.00 89.88 186 LEU A N 1
ATOM 1348 C CA . LEU A 1 186 ? -18.692 10.064 14.027 1.00 89.88 186 LEU A CA 1
ATOM 1349 C C . LEU A 1 186 ? -18.964 9.772 15.511 1.00 89.88 186 LEU A C 1
ATOM 1351 O O . LEU A 1 186 ? -19.827 8.950 15.822 1.00 89.88 186 LEU A O 1
ATOM 1355 N N . GLY A 1 187 ? -18.220 10.395 16.425 1.00 85.94 187 GLY A N 1
ATOM 1356 C CA . GLY A 1 187 ? -18.357 10.218 17.867 1.00 85.94 187 GLY A CA 1
ATOM 1357 C C . GLY A 1 187 ? -17.007 10.216 18.578 1.00 85.94 187 GLY A C 1
ATOM 1358 O O . GLY A 1 187 ? -16.034 9.636 18.099 1.00 85.94 187 GLY A O 1
ATOM 1359 N N . LEU A 1 188 ? -16.973 10.835 19.757 1.00 86.50 188 LEU A N 1
ATOM 1360 C CA . LEU A 1 188 ? -15.758 11.034 20.553 1.00 86.50 188 LEU A CA 1
ATOM 1361 C C . LEU A 1 188 ? -15.496 9.914 21.574 1.00 86.50 188 LEU A C 1
ATOM 1363 O O . LEU A 1 188 ? -14.649 10.078 22.447 1.00 86.50 188 LEU A O 1
ATOM 1367 N N . ASP A 1 189 ? -16.206 8.788 21.463 1.00 90.12 189 ASP A N 1
ATOM 1368 C CA . ASP A 1 189 ? -15.967 7.609 22.296 1.00 90.12 189 ASP A CA 1
ATOM 1369 C C . ASP A 1 189 ? -14.549 7.060 22.072 1.00 90.12 189 ASP A C 1
ATOM 1371 O O . ASP A 1 189 ? -14.120 6.829 20.936 1.00 90.12 189 ASP A O 1
ATOM 1375 N N . GLU A 1 190 ? -13.812 6.864 23.164 1.00 89.50 190 GLU A N 1
ATOM 1376 C CA . GLU A 1 190 ? -12.395 6.503 23.110 1.00 89.50 190 GLU A CA 1
ATOM 1377 C C . GLU A 1 190 ? -12.197 5.115 22.496 1.00 89.50 190 GLU A C 1
ATOM 1379 O O . GLU A 1 190 ? -11.344 4.939 21.623 1.00 89.50 190 GLU A O 1
ATOM 1384 N N . ASN A 1 191 ? -13.028 4.146 22.894 1.00 89.88 191 ASN A N 1
ATOM 1385 C CA . ASN A 1 191 ? -12.971 2.775 22.389 1.00 89.88 191 ASN A CA 1
ATOM 1386 C C . ASN A 1 191 ? -13.270 2.728 20.892 1.00 89.88 191 ASN A C 1
ATOM 1388 O O . ASN A 1 191 ? -12.589 2.035 20.134 1.00 89.88 191 ASN A O 1
ATOM 1392 N N . ARG A 1 192 ? -14.261 3.500 20.437 1.00 90.31 192 ARG A N 1
ATOM 1393 C CA . ARG A 1 192 ? -14.569 3.646 19.016 1.00 90.31 192 ARG A CA 1
ATOM 1394 C C . ARG A 1 192 ? -13.379 4.226 18.258 1.00 90.31 192 ARG A C 1
ATOM 1396 O O . ARG A 1 192 ? -12.966 3.635 17.262 1.00 90.31 192 ARG A O 1
ATOM 1403 N N . ARG A 1 193 ? -12.791 5.328 18.729 1.00 92.19 193 ARG A N 1
ATOM 1404 C CA . ARG A 1 193 ? -11.621 5.945 18.078 1.00 92.19 193 ARG A CA 1
ATOM 1405 C C . ARG A 1 193 ? -10.433 4.994 18.011 1.00 92.19 193 ARG A C 1
ATOM 1407 O O . ARG A 1 193 ? -9.796 4.914 16.963 1.00 92.19 193 ARG A O 1
ATOM 1414 N N . TRP A 1 194 ? -10.168 4.236 19.072 1.00 93.25 194 TRP A N 1
ATOM 1415 C CA . TRP A 1 194 ? -9.131 3.204 19.080 1.00 93.25 194 TRP A CA 1
ATOM 1416 C C . TRP A 1 194 ? -9.390 2.114 18.040 1.00 93.25 194 TRP A C 1
ATOM 1418 O O . TRP A 1 194 ? -8.502 1.822 17.238 1.00 93.25 194 TRP A O 1
ATOM 1428 N N . ARG A 1 195 ? -10.619 1.585 17.978 1.00 94.75 195 ARG A N 1
ATOM 1429 C CA . ARG A 1 195 ? -10.998 0.549 17.006 1.00 94.75 195 ARG A CA 1
ATOM 1430 C C . ARG A 1 195 ? -10.768 1.001 15.569 1.00 94.75 195 ARG A C 1
ATOM 1432 O O . ARG A 1 195 ? -10.108 0.309 14.800 1.00 94.75 195 ARG A O 1
ATOM 1439 N N . TRP A 1 196 ? -11.263 2.185 15.216 1.00 95.50 196 TRP A N 1
ATOM 1440 C CA . TRP A 1 196 ? -11.080 2.735 13.872 1.00 95.50 196 TRP A CA 1
ATOM 1441 C C . TRP A 1 196 ? -9.623 3.103 13.588 1.00 95.50 196 TRP A C 1
ATOM 1443 O O . TRP A 1 196 ? -9.153 2.890 12.476 1.00 95.50 196 TRP A O 1
ATOM 1453 N N . SER A 1 197 ? -8.872 3.562 14.591 1.00 94.25 197 SER A N 1
ATOM 1454 C CA . SER A 1 197 ? -7.434 3.821 14.447 1.00 94.25 197 SER A CA 1
ATOM 1455 C C . SER A 1 197 ? -6.647 2.541 14.156 1.00 94.25 197 SER A C 1
ATOM 1457 O O . SER A 1 197 ? -5.721 2.579 13.346 1.00 94.25 197 SER A O 1
ATOM 1459 N N . ALA A 1 198 ? -7.027 1.403 14.747 1.00 95.81 198 ALA A N 1
ATOM 1460 C CA . ALA A 1 198 ? -6.429 0.106 14.427 1.00 95.81 198 ALA A CA 1
ATOM 1461 C C . ALA A 1 198 ? -6.711 -0.305 12.974 1.00 95.81 198 ALA A C 1
ATOM 1463 O O . ALA A 1 198 ? -5.796 -0.734 12.276 1.00 95.81 198 ALA A O 1
ATOM 1464 N N . MET A 1 199 ? -7.940 -0.092 12.490 1.00 96.69 199 MET A N 1
ATOM 1465 C CA . MET A 1 199 ? -8.303 -0.352 11.089 1.00 96.69 199 MET A CA 1
ATOM 1466 C C . MET A 1 199 ? -7.523 0.540 10.114 1.00 96.69 199 MET A C 1
ATOM 1468 O O . MET A 1 199 ? -6.996 0.044 9.124 1.00 96.69 199 MET A O 1
ATOM 1472 N N . VAL A 1 200 ? -7.386 1.841 10.412 1.00 97.25 200 VAL A N 1
ATOM 1473 C CA . VAL A 1 200 ? -6.554 2.771 9.622 1.00 97.25 200 VAL A CA 1
ATOM 1474 C C . VAL A 1 200 ? -5.099 2.303 9.592 1.00 97.25 200 VAL A C 1
ATOM 1476 O O . VAL A 1 200 ? -4.477 2.297 8.532 1.00 97.25 200 VAL A O 1
ATOM 1479 N N . ALA A 1 201 ? -4.562 1.864 10.735 1.00 96.94 201 ALA A N 1
ATOM 1480 C CA . ALA A 1 201 ? -3.202 1.347 10.814 1.00 96.94 201 ALA A CA 1
ATOM 1481 C C . ALA A 1 201 ? -3.012 0.074 9.975 1.00 96.94 201 ALA A C 1
ATOM 1483 O O . ALA A 1 201 ? -1.990 -0.064 9.306 1.00 96.94 201 ALA A O 1
ATOM 1484 N N . GLY A 1 202 ? -4.003 -0.823 9.974 1.00 96.88 202 GLY A N 1
ATOM 1485 C CA . GLY A 1 202 ? -4.007 -2.025 9.141 1.00 96.88 202 GLY A CA 1
ATOM 1486 C C . GLY A 1 202 ? -4.087 -1.716 7.648 1.00 96.88 202 GLY A C 1
ATOM 1487 O O . GLY A 1 202 ? -3.290 -2.250 6.881 1.00 96.88 202 GLY A O 1
ATOM 1488 N N . ALA A 1 203 ? -4.976 -0.808 7.236 1.00 97.56 203 ALA A N 1
ATOM 1489 C CA . ALA A 1 203 ? -5.082 -0.373 5.843 1.00 97.56 203 ALA A CA 1
ATOM 1490 C C . ALA A 1 203 ? -3.798 0.325 5.360 1.00 97.56 203 ALA A C 1
ATOM 1492 O O . ALA A 1 203 ? -3.300 0.014 4.281 1.00 97.56 203 ALA A O 1
ATOM 1493 N N . GLY A 1 204 ? -3.219 1.216 6.173 1.00 97.12 204 GLY A N 1
ATOM 1494 C CA . GLY A 1 204 ? -1.949 1.876 5.862 1.00 97.12 204 GLY A CA 1
ATOM 1495 C C . GLY A 1 204 ? -0.770 0.902 5.794 1.00 97.12 204 GLY A C 1
ATOM 1496 O O . GLY A 1 204 ? 0.029 0.962 4.862 1.00 97.12 204 GLY A O 1
ATOM 1497 N N . GLY A 1 205 ? -0.684 -0.041 6.738 1.00 97.06 205 GLY A N 1
ATOM 1498 C CA . GLY A 1 205 ? 0.341 -1.086 6.728 1.00 97.06 205 GLY A CA 1
ATOM 1499 C C . GLY A 1 205 ? 0.228 -1.994 5.502 1.00 97.06 205 GLY A C 1
ATOM 1500 O O . GLY A 1 205 ? 1.229 -2.246 4.834 1.00 97.06 205 GLY A O 1
ATOM 1501 N N . GLY A 1 206 ? -0.993 -2.411 5.157 1.00 97.06 206 GLY A N 1
ATOM 1502 C CA . GLY A 1 206 ? -1.272 -3.173 3.943 1.00 97.06 206 GLY A CA 1
ATOM 1503 C C . GLY A 1 206 ? -0.886 -2.409 2.677 1.00 97.06 206 GLY A C 1
ATOM 1504 O O . GLY A 1 206 ? -0.165 -2.948 1.845 1.00 97.06 206 GLY A O 1
ATOM 1505 N N . LEU A 1 207 ? -1.279 -1.136 2.564 1.00 97.81 207 LEU A N 1
ATOM 1506 C CA . LEU A 1 207 ? -0.908 -0.270 1.440 1.00 97.81 207 LEU A CA 1
ATOM 1507 C C . LEU A 1 207 ? 0.614 -0.164 1.272 1.00 97.81 207 LEU A C 1
ATOM 1509 O O . LEU A 1 207 ? 1.120 -0.275 0.158 1.00 97.81 207 LEU A O 1
ATOM 1513 N N . ALA A 1 208 ? 1.351 0.005 2.373 1.00 97.69 208 ALA A N 1
ATOM 1514 C CA . ALA A 1 208 ? 2.809 0.044 2.323 1.00 97.69 208 ALA A CA 1
ATOM 1515 C C . ALA A 1 208 ? 3.397 -1.289 1.835 1.00 97.69 208 ALA A C 1
ATOM 1517 O O . ALA A 1 208 ? 4.360 -1.296 1.066 1.00 97.69 208 ALA A O 1
ATOM 1518 N N . LEU A 1 209 ? 2.804 -2.413 2.252 1.00 96.88 209 LEU A N 1
ATOM 1519 C CA . LEU A 1 209 ? 3.257 -3.743 1.856 1.00 96.88 209 LEU A CA 1
ATOM 1520 C C . LEU A 1 209 ? 3.087 -4.035 0.369 1.00 96.88 209 LEU A C 1
ATOM 1522 O O . LEU A 1 209 ? 3.929 -4.755 -0.155 1.00 96.88 209 LEU A O 1
ATOM 1526 N N . ILE A 1 210 ? 2.094 -3.458 -0.316 1.00 95.88 210 ILE A N 1
ATOM 1527 C CA . ILE A 1 210 ? 1.960 -3.594 -1.781 1.00 95.88 210 ILE A CA 1
ATOM 1528 C C . ILE A 1 210 ? 3.288 -3.218 -2.454 1.00 95.88 210 ILE A C 1
ATOM 1530 O O . ILE A 1 210 ? 3.877 -3.999 -3.201 1.00 95.88 210 ILE A O 1
ATOM 1534 N N . ALA A 1 211 ? 3.808 -2.038 -2.116 1.00 94.25 211 ALA A N 1
ATOM 1535 C CA . ALA A 1 211 ? 5.054 -1.535 -2.672 1.00 94.25 211 ALA A CA 1
ATOM 1536 C C . ALA A 1 211 ? 6.296 -2.250 -2.123 1.00 94.25 211 ALA A C 1
ATOM 1538 O O . ALA A 1 211 ? 7.228 -2.513 -2.877 1.00 94.25 211 ALA A O 1
ATOM 1539 N N . ILE A 1 212 ? 6.330 -2.591 -0.830 1.00 94.81 212 ILE A N 1
ATOM 1540 C CA . ILE A 1 212 ? 7.475 -3.308 -0.241 1.00 94.81 212 ILE A CA 1
ATOM 1541 C C . ILE A 1 212 ? 7.638 -4.685 -0.887 1.00 94.81 212 ILE A C 1
ATOM 1543 O O . ILE A 1 212 ? 8.757 -5.064 -1.221 1.00 94.81 212 ILE A O 1
ATOM 1547 N N . VAL A 1 213 ? 6.542 -5.425 -1.078 1.00 92.88 213 VAL A N 1
ATOM 1548 C CA . VAL A 1 213 ? 6.560 -6.739 -1.733 1.00 92.88 213 VAL A CA 1
ATOM 1549 C C . VAL A 1 213 ? 7.048 -6.606 -3.171 1.00 92.88 213 VAL A C 1
ATOM 1551 O O . VAL A 1 213 ? 7.895 -7.396 -3.585 1.00 92.88 213 VAL A O 1
ATOM 1554 N N . TRP A 1 214 ? 6.587 -5.589 -3.902 1.00 91.75 214 TRP A N 1
ATOM 1555 C CA . TRP A 1 214 ? 7.068 -5.294 -5.252 1.00 91.75 214 TRP A CA 1
ATOM 1556 C C . TRP A 1 214 ? 8.580 -5.032 -5.285 1.00 91.75 214 TRP A C 1
ATOM 1558 O O . TRP A 1 214 ? 9.325 -5.747 -5.956 1.00 91.75 214 TRP A O 1
ATOM 1568 N N . ILE A 1 215 ? 9.051 -4.071 -4.483 1.00 91.44 215 ILE A N 1
ATOM 1569 C CA . ILE A 1 215 ? 10.468 -3.689 -4.389 1.00 91.44 215 ILE A CA 1
ATOM 1570 C C . ILE A 1 215 ? 11.329 -4.893 -3.995 1.00 91.44 215 ILE A C 1
ATOM 1572 O O . ILE A 1 215 ? 12.365 -5.137 -4.609 1.00 91.44 215 ILE A O 1
ATOM 1576 N N . ALA A 1 216 ? 10.909 -5.657 -2.984 1.00 91.31 216 ALA A N 1
ATOM 1577 C CA . ALA A 1 216 ? 11.641 -6.826 -2.508 1.00 91.31 216 ALA A CA 1
ATOM 1578 C C . ALA A 1 216 ? 11.680 -7.953 -3.548 1.00 91.31 216 ALA A C 1
ATOM 1580 O O . ALA A 1 216 ? 12.682 -8.661 -3.639 1.00 91.31 216 ALA A O 1
ATOM 1581 N N . SER A 1 217 ? 10.615 -8.120 -4.336 1.00 88.62 217 SER A N 1
ATOM 1582 C CA . SER A 1 217 ? 10.558 -9.126 -5.401 1.00 88.62 217 SER A CA 1
ATOM 1583 C C . SER A 1 217 ? 11.512 -8.778 -6.538 1.00 88.62 217 SER A C 1
ATOM 1585 O O . SER A 1 217 ? 12.292 -9.639 -6.947 1.00 88.62 217 SER A O 1
ATOM 1587 N N . LEU A 1 218 ? 11.527 -7.512 -6.975 1.00 86.88 218 LEU A N 1
ATOM 1588 C CA . LEU A 1 218 ? 12.512 -7.023 -7.940 1.00 86.88 218 LEU A CA 1
ATOM 1589 C C . LEU A 1 218 ? 13.930 -7.187 -7.385 1.00 86.88 218 LEU A C 1
ATOM 1591 O O . LEU A 1 218 ? 14.725 -7.920 -7.957 1.00 86.88 218 LEU A O 1
ATOM 1595 N N . ALA A 1 219 ? 14.217 -6.655 -6.196 1.00 87.31 219 ALA A N 1
ATOM 1596 C CA . ALA A 1 219 ? 15.549 -6.735 -5.591 1.00 87.31 219 ALA A CA 1
ATOM 1597 C C . ALA A 1 219 ? 16.076 -8.172 -5.405 1.00 87.31 219 ALA A C 1
ATOM 1599 O O . ALA A 1 219 ? 17.287 -8.381 -5.339 1.00 87.31 219 ALA A O 1
ATOM 1600 N N . ARG A 1 220 ? 15.184 -9.163 -5.288 1.00 87.44 220 ARG A N 1
ATOM 1601 C CA . ARG A 1 220 ? 15.551 -10.573 -5.120 1.00 87.44 220 ARG A CA 1
ATOM 1602 C C . ARG A 1 220 ? 15.788 -11.305 -6.442 1.00 87.44 220 ARG A C 1
ATOM 1604 O O . ARG A 1 220 ? 16.601 -12.227 -6.458 1.00 87.44 220 ARG A O 1
ATOM 1611 N N . VAL A 1 221 ? 15.028 -10.990 -7.490 1.00 83.56 221 VAL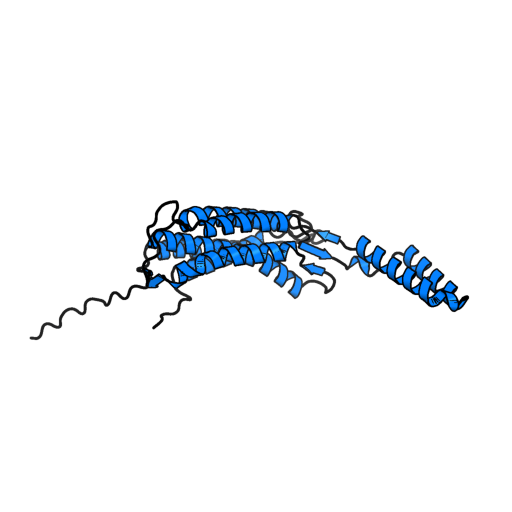 A N 1
ATOM 1612 C CA . VAL A 1 221 ? 14.928 -11.836 -8.697 1.00 83.56 221 VAL A CA 1
ATOM 1613 C C . VAL A 1 221 ? 15.341 -11.101 -9.973 1.00 83.56 221 VAL A C 1
ATOM 1615 O O . VAL A 1 221 ? 15.738 -11.752 -10.938 1.00 83.56 221 VAL A O 1
ATOM 1618 N N . SER A 1 222 ? 15.255 -9.770 -10.008 1.00 78.94 222 SER A N 1
ATOM 1619 C CA . SER A 1 222 ? 15.508 -8.999 -11.222 1.00 78.94 222 SER A CA 1
ATOM 1620 C C . SER A 1 222 ? 16.999 -8.824 -11.513 1.00 78.94 222 SER A C 1
ATOM 1622 O O . SER A 1 222 ? 17.845 -8.844 -10.619 1.00 78.94 222 SER A O 1
ATOM 1624 N N . ASP A 1 223 ? 17.314 -8.621 -12.794 1.00 81.19 223 ASP A N 1
ATOM 1625 C CA . ASP A 1 223 ? 18.632 -8.145 -13.219 1.00 81.19 223 ASP A CA 1
ATOM 1626 C C . ASP A 1 223 ? 18.924 -6.785 -12.551 1.00 81.19 223 ASP A C 1
ATOM 1628 O O . ASP A 1 223 ? 18.006 -6.003 -12.293 1.00 81.19 223 ASP A O 1
ATOM 1632 N N . LEU A 1 224 ? 20.203 -6.475 -12.317 1.00 80.94 224 LEU A N 1
ATOM 1633 C CA . LEU A 1 224 ? 20.678 -5.181 -11.810 1.00 80.94 224 LEU A CA 1
ATOM 1634 C C . LEU A 1 224 ? 20.260 -4.001 -12.703 1.00 80.94 224 LEU A C 1
ATOM 1636 O O . LEU A 1 224 ? 20.284 -2.856 -12.260 1.00 80.94 224 LEU A O 1
ATOM 1640 N N . LYS A 1 225 ? 19.893 -4.281 -13.957 1.00 82.69 225 LYS A N 1
ATOM 1641 C CA . LYS A 1 225 ? 19.387 -3.304 -14.933 1.00 82.69 225 LYS A CA 1
ATOM 1642 C C . LYS A 1 225 ? 17.885 -3.033 -14.832 1.00 82.69 225 LYS A C 1
ATOM 1644 O O . LYS A 1 225 ? 17.380 -2.208 -15.586 1.00 82.69 225 LYS A O 1
ATOM 1649 N N . VAL A 1 226 ? 17.172 -3.723 -13.943 1.00 83.69 226 VAL A N 1
ATOM 1650 C CA . VAL A 1 226 ? 15.750 -3.493 -13.675 1.00 83.69 226 VAL A CA 1
ATOM 1651 C C . VAL A 1 226 ? 15.613 -2.935 -12.266 1.00 83.69 226 VAL A C 1
ATOM 1653 O O . VAL A 1 226 ? 16.008 -3.579 -11.295 1.00 83.69 226 VAL A O 1
ATOM 1656 N N . VAL A 1 227 ? 15.064 -1.727 -12.143 1.00 85.75 227 VAL A N 1
ATOM 1657 C CA . VAL A 1 227 ? 15.012 -0.999 -10.868 1.00 85.75 227 VAL A CA 1
ATOM 1658 C C . VAL A 1 227 ? 13.590 -0.545 -10.559 1.00 85.75 227 VAL A C 1
ATOM 1660 O O . VAL A 1 227 ? 12.856 -0.097 -11.439 1.00 85.75 227 VAL A O 1
ATOM 1663 N N . SER A 1 228 ? 13.205 -0.632 -9.282 1.00 87.81 228 SER A N 1
ATOM 1664 C CA . SER A 1 228 ? 11.937 -0.080 -8.803 1.00 87.81 228 SER A CA 1
ATOM 1665 C C . SER A 1 228 ? 11.945 1.446 -8.858 1.00 87.81 228 SER A C 1
ATOM 1667 O O . SER A 1 228 ? 12.903 2.102 -8.451 1.00 87.81 228 SER A O 1
ATOM 1669 N N . GLY A 1 229 ? 10.831 2.013 -9.299 1.00 87.75 229 GLY A N 1
ATOM 1670 C CA . GLY A 1 229 ? 10.681 3.439 -9.519 1.00 87.75 229 GLY A CA 1
ATOM 1671 C C . GLY A 1 229 ? 10.032 4.227 -8.384 1.00 87.75 229 GLY A C 1
ATOM 1672 O O . GLY A 1 229 ? 9.671 3.704 -7.324 1.00 87.75 229 GLY A O 1
ATOM 1673 N N . ALA A 1 230 ? 9.866 5.528 -8.638 1.00 90.75 230 ALA A N 1
ATOM 1674 C CA . ALA A 1 230 ? 9.275 6.479 -7.701 1.00 90.75 230 ALA A CA 1
ATOM 1675 C C . ALA A 1 230 ? 7.813 6.145 -7.358 1.00 90.75 230 ALA A C 1
ATOM 1677 O O . ALA A 1 230 ? 7.380 6.434 -6.244 1.00 90.75 230 ALA A O 1
ATOM 1678 N N . GLY A 1 231 ? 7.063 5.507 -8.263 1.00 91.69 231 GLY A N 1
ATOM 1679 C CA . GLY A 1 231 ? 5.666 5.135 -8.029 1.00 91.69 231 GLY A CA 1
ATOM 1680 C C . GLY A 1 231 ? 5.481 4.161 -6.862 1.00 91.69 231 GLY A C 1
ATOM 1681 O O . GLY A 1 231 ? 4.678 4.407 -5.954 1.00 91.69 231 GLY A O 1
ATOM 1682 N N . ALA A 1 232 ? 6.305 3.110 -6.820 1.00 93.19 232 ALA A N 1
ATOM 1683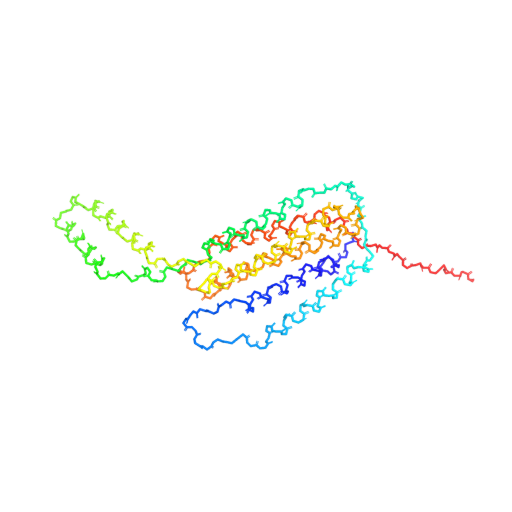 C CA . ALA A 1 232 ? 6.337 2.165 -5.707 1.00 93.19 232 ALA A CA 1
ATOM 1684 C C . ALA A 1 232 ? 6.772 2.858 -4.404 1.00 93.19 232 ALA A C 1
ATOM 1686 O O . ALA A 1 232 ? 6.147 2.678 -3.359 1.00 93.19 232 ALA A O 1
ATOM 1687 N N . PHE A 1 233 ? 7.789 3.725 -4.458 1.00 94.06 233 PHE A N 1
ATOM 1688 C CA . PHE A 1 233 ? 8.240 4.478 -3.285 1.00 94.06 233 PHE A CA 1
ATOM 1689 C C . PHE A 1 233 ? 7.148 5.396 -2.709 1.00 94.06 233 PHE A C 1
ATOM 1691 O O . PHE A 1 233 ? 6.915 5.387 -1.499 1.00 94.06 233 PHE A O 1
ATOM 1698 N N . LEU A 1 234 ? 6.446 6.155 -3.557 1.00 96.00 234 LEU A N 1
ATOM 1699 C CA . LEU A 1 234 ? 5.346 7.029 -3.136 1.00 96.00 234 LEU A CA 1
ATOM 1700 C C . LEU A 1 234 ? 4.200 6.229 -2.509 1.00 96.00 234 LEU A C 1
ATOM 1702 O O . LEU A 1 234 ? 3.662 6.642 -1.483 1.00 96.00 234 LEU A O 1
ATOM 1706 N N . THR A 1 235 ? 3.878 5.063 -3.070 1.00 96.38 235 THR A N 1
ATOM 1707 C CA . THR A 1 235 ? 2.855 4.153 -2.530 1.00 96.38 235 THR A CA 1
ATOM 1708 C C . THR A 1 235 ? 3.260 3.594 -1.164 1.00 96.38 235 THR A C 1
ATOM 1710 O O . THR A 1 235 ? 2.471 3.633 -0.216 1.00 96.38 235 THR A O 1
ATOM 1713 N N . MET A 1 236 ? 4.517 3.155 -1.019 1.00 96.75 236 MET A N 1
ATOM 1714 C CA . MET A 1 236 ? 5.077 2.722 0.266 1.00 96.75 236 MET A CA 1
ATOM 1715 C C . MET A 1 236 ? 4.981 3.837 1.312 1.00 96.75 236 MET A C 1
ATOM 1717 O O . MET A 1 236 ? 4.527 3.612 2.437 1.00 96.75 236 MET A O 1
ATOM 1721 N N . PHE A 1 237 ? 5.396 5.048 0.936 1.00 97.38 237 PHE A N 1
ATOM 1722 C CA . PHE A 1 237 ? 5.390 6.206 1.819 1.00 97.38 237 PHE A CA 1
ATOM 1723 C C . PHE A 1 237 ? 3.967 6.597 2.230 1.00 97.38 237 PHE A C 1
ATOM 1725 O O . PHE A 1 237 ? 3.721 6.814 3.416 1.00 97.38 237 PHE A O 1
ATOM 1732 N N . ALA A 1 238 ? 3.018 6.607 1.289 1.00 97.31 238 ALA A N 1
ATOM 1733 C CA . ALA A 1 238 ? 1.602 6.858 1.548 1.00 97.31 238 ALA A CA 1
ATOM 1734 C C . ALA A 1 238 ? 1.021 5.872 2.576 1.00 97.31 238 ALA A C 1
ATOM 1736 O O . ALA A 1 238 ? 0.367 6.285 3.536 1.00 97.31 238 ALA A O 1
ATOM 1737 N N . GLY A 1 239 ? 1.317 4.577 2.428 1.00 97.19 239 GLY A N 1
ATOM 1738 C CA . GLY A 1 239 ? 0.927 3.564 3.406 1.00 97.19 239 GLY A CA 1
ATOM 1739 C C . GLY A 1 239 ? 1.556 3.792 4.783 1.00 97.19 239 GLY A C 1
ATOM 1740 O O . GLY A 1 239 ? 0.862 3.757 5.800 1.00 97.19 239 GLY A O 1
ATOM 1741 N N . ALA A 1 240 ? 2.851 4.111 4.833 1.00 97.19 240 ALA A N 1
ATOM 1742 C CA . ALA A 1 240 ? 3.568 4.344 6.086 1.00 97.19 240 ALA A CA 1
ATOM 1743 C C . ALA A 1 240 ? 3.043 5.570 6.858 1.00 97.19 240 ALA A C 1
ATOM 1745 O O . ALA A 1 240 ? 2.823 5.490 8.073 1.00 97.19 240 ALA A O 1
ATOM 1746 N N . ILE A 1 241 ? 2.797 6.699 6.184 1.00 97.06 241 ILE A N 1
ATOM 1747 C CA . ILE A 1 241 ? 2.225 7.888 6.842 1.00 97.06 241 ILE A CA 1
ATOM 1748 C C . ILE A 1 241 ? 0.797 7.618 7.328 1.00 97.06 241 ILE A C 1
ATOM 1750 O O . ILE A 1 241 ? 0.432 8.011 8.439 1.00 97.06 241 ILE A O 1
ATOM 1754 N N . LEU A 1 242 ? 0.008 6.873 6.546 1.00 96.38 242 LEU A N 1
ATOM 1755 C CA . LEU A 1 242 ? -1.350 6.506 6.924 1.00 96.38 242 LEU A CA 1
ATOM 1756 C C . LEU A 1 242 ? -1.350 5.559 8.127 1.00 96.38 242 LEU A C 1
ATOM 1758 O O . LEU A 1 242 ? -2.140 5.742 9.044 1.00 96.38 242 LEU A O 1
ATOM 1762 N N . ALA A 1 243 ? -0.424 4.603 8.190 1.00 95.62 243 ALA A N 1
ATOM 1763 C CA . ALA A 1 243 ? -0.309 3.706 9.333 1.00 95.62 243 ALA A CA 1
ATOM 1764 C C . ALA A 1 243 ? 0.124 4.443 10.611 1.00 95.62 243 ALA A C 1
ATOM 1766 O O . ALA A 1 243 ? -0.398 4.209 11.706 1.00 95.62 243 ALA A O 1
ATOM 1767 N N . THR A 1 244 ? 1.082 5.362 10.478 1.00 94.50 244 THR A N 1
ATOM 1768 C CA . THR A 1 244 ? 1.660 6.086 11.618 1.00 94.50 244 THR A CA 1
ATOM 1769 C C . THR A 1 244 ? 0.733 7.151 12.197 1.00 94.50 244 THR A C 1
ATOM 1771 O O . THR A 1 244 ? 0.871 7.458 13.384 1.00 94.50 244 THR A O 1
ATOM 1774 N N . THR A 1 245 ? -0.261 7.635 11.441 1.00 93.25 245 THR A N 1
ATOM 1775 C CA . THR A 1 245 ? -1.282 8.572 11.949 1.00 93.25 245 THR A CA 1
ATOM 1776 C C . THR A 1 245 ? -1.977 8.033 13.205 1.00 93.25 245 THR A C 1
ATOM 1778 O O . THR A 1 245 ? -2.195 8.759 14.170 1.00 93.25 245 THR A O 1
ATOM 1781 N N . SER A 1 246 ? -2.225 6.723 13.264 1.00 91.12 246 SER A N 1
ATOM 1782 C CA . SER A 1 246 ? -2.919 6.061 14.372 1.00 91.12 246 SER A CA 1
ATOM 1783 C C . SER A 1 246 ? -2.030 5.761 15.579 1.00 91.12 246 SER A C 1
ATOM 1785 O O . SER A 1 246 ? -2.538 5.409 16.647 1.00 91.12 246 SER A O 1
ATOM 1787 N N . LYS A 1 247 ? -0.703 5.904 15.450 1.00 89.94 247 LYS A N 1
ATOM 1788 C CA . LYS A 1 247 ? 0.275 5.455 16.455 1.00 89.94 247 LYS A CA 1
ATOM 1789 C C . LYS A 1 247 ? -0.024 6.004 17.848 1.00 89.94 247 LYS A C 1
ATOM 1791 O O . LYS A 1 247 ? -0.006 5.230 18.800 1.00 89.94 247 LYS A O 1
ATOM 1796 N N . LYS A 1 248 ? -0.328 7.304 17.962 1.00 87.44 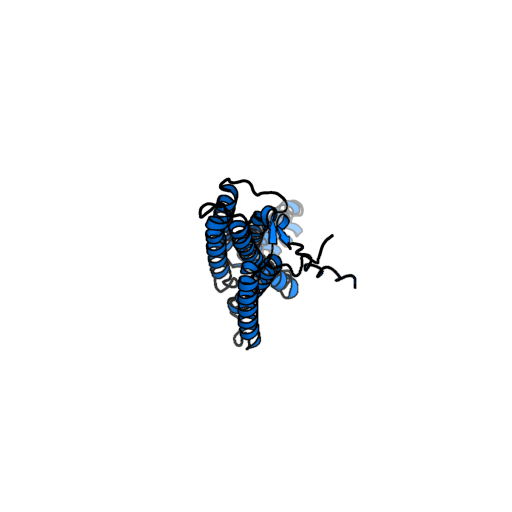248 LYS A N 1
ATOM 1797 C CA . LYS A 1 248 ? -0.585 7.977 19.250 1.00 87.44 248 LYS A CA 1
ATOM 1798 C C . LYS A 1 248 ? -1.759 7.336 19.999 1.00 87.44 248 LYS A C 1
ATOM 1800 O O . LYS A 1 248 ? -1.628 7.035 21.181 1.00 87.44 248 LYS A O 1
ATOM 1805 N N . ILE A 1 249 ? -2.867 7.079 19.302 1.00 88.44 249 ILE A N 1
ATOM 1806 C CA . ILE A 1 249 ? -4.072 6.468 19.885 1.00 88.44 249 ILE A CA 1
ATOM 1807 C C . ILE A 1 249 ? -3.786 5.014 20.280 1.00 88.44 249 ILE A C 1
ATOM 1809 O O . ILE A 1 249 ? -4.067 4.609 21.404 1.00 88.44 249 ILE A O 1
ATOM 1813 N N . LEU A 1 250 ? -3.153 4.241 19.394 1.00 90.00 250 LEU A N 1
ATOM 1814 C CA . LEU A 1 250 ? -2.845 2.829 19.646 1.00 90.00 250 LEU A CA 1
ATOM 1815 C C . LEU A 1 250 ? -1.874 2.620 20.814 1.00 90.00 250 LEU A C 1
ATOM 1817 O O . LEU A 1 250 ? -1.962 1.631 21.534 1.00 90.00 250 LEU A O 1
ATOM 1821 N N . THR A 1 251 ? -0.917 3.530 21.019 1.00 88.19 251 THR A N 1
ATOM 1822 C CA . THR A 1 251 ? 0.031 3.444 22.143 1.00 88.19 251 THR A CA 1
ATOM 1823 C C . THR A 1 251 ? -0.579 3.802 23.493 1.00 88.19 251 THR A C 1
ATOM 1825 O O . THR A 1 251 ? -0.029 3.396 24.520 1.00 88.19 251 THR A O 1
ATOM 1828 N N . GLU A 1 252 ? -1.685 4.548 23.497 1.00 88.31 252 GLU A N 1
ATOM 1829 C CA . GLU A 1 252 ? -2.360 4.975 24.723 1.00 88.31 252 GLU A CA 1
ATOM 1830 C C . GLU A 1 252 ? -3.226 3.858 25.315 1.00 88.31 252 GLU A C 1
ATOM 1832 O O . GLU A 1 252 ? -3.377 3.762 26.532 1.00 88.31 252 GLU A O 1
ATOM 1837 N N . PHE A 1 253 ? -3.753 2.975 24.466 1.00 88.38 253 PHE A N 1
ATOM 1838 C CA . PHE A 1 253 ? -4.630 1.887 24.878 1.00 88.38 253 PHE A CA 1
ATOM 1839 C C . PHE A 1 253 ? -3.857 0.727 25.501 1.00 88.38 253 PHE A C 1
ATOM 1841 O O . PHE A 1 253 ? -2.886 0.207 24.942 1.00 88.38 253 PHE A O 1
ATOM 1848 N N . ARG A 1 254 ? -4.307 0.289 26.679 1.00 84.06 254 ARG A N 1
ATOM 1849 C CA . ARG A 1 254 ? -3.726 -0.841 27.411 1.00 84.06 254 ARG A CA 1
ATOM 1850 C C . ARG A 1 254 ? -4.827 -1.776 27.888 1.00 84.06 254 ARG A C 1
ATOM 1852 O O . ARG A 1 254 ? -5.928 -1.338 28.194 1.00 84.06 254 ARG A O 1
ATOM 1859 N N . ARG A 1 255 ? -4.508 -3.070 27.964 1.00 80.88 255 ARG A N 1
ATOM 1860 C CA . ARG A 1 255 ? -5.421 -4.080 28.507 1.00 80.88 255 ARG A CA 1
ATOM 1861 C C . ARG A 1 255 ? -5.702 -3.769 29.978 1.00 80.88 255 ARG A C 1
ATOM 1863 O O . ARG A 1 255 ? -4.755 -3.596 30.753 1.00 80.88 255 ARG A O 1
ATOM 1870 N N . ASN A 1 256 ? -6.976 -3.737 30.348 1.00 75.50 256 ASN A N 1
ATOM 1871 C CA . ASN A 1 256 ? -7.418 -3.595 31.726 1.00 75.50 256 ASN A CA 1
ATOM 1872 C C . ASN A 1 256 ? -6.920 -4.793 32.531 1.00 75.50 256 ASN A C 1
ATOM 1874 O O . ASN A 1 256 ? -7.024 -5.943 32.101 1.00 75.50 256 ASN A O 1
ATOM 1878 N N . LYS A 1 257 ? -6.366 -4.513 33.708 1.00 61.84 257 LYS A N 1
ATOM 1879 C CA . LYS A 1 257 ? -6.108 -5.537 34.715 1.00 61.84 257 LYS A CA 1
ATOM 1880 C C . LYS A 1 257 ? -7.355 -5.652 35.577 1.00 61.84 257 LYS A C 1
ATOM 1882 O O . LYS A 1 257 ? -7.424 -5.028 36.629 1.00 61.84 257 LYS A O 1
ATOM 1887 N N . THR A 1 258 ? -8.349 -6.398 35.124 1.00 52.75 258 THR A N 1
ATOM 1888 C CA . THR A 1 258 ? -9.276 -7.010 36.073 1.00 52.75 258 THR A CA 1
ATOM 1889 C C . THR A 1 258 ? -8.464 -8.090 36.776 1.00 52.75 258 THR A C 1
ATOM 1891 O O . THR A 1 258 ? -8.057 -9.066 36.151 1.00 52.75 258 THR A O 1
ATOM 1894 N N . TYR A 1 259 ? -8.091 -7.844 38.032 1.00 50.19 259 TYR A N 1
ATOM 1895 C CA . TYR A 1 259 ? -7.785 -8.961 38.915 1.00 50.19 259 TYR A CA 1
ATOM 1896 C C . TYR A 1 259 ? -9.102 -9.723 39.041 1.00 50.19 259 TYR A C 1
ATOM 1898 O O . TYR A 1 259 ? -10.128 -9.079 39.269 1.00 50.19 259 TYR A O 1
ATOM 1906 N N . ASP A 1 260 ? -9.094 -11.038 38.827 1.00 50.50 260 ASP A N 1
ATOM 1907 C CA . ASP A 1 260 ? -10.214 -11.846 39.300 1.00 50.50 260 ASP A CA 1
ATOM 1908 C C . ASP A 1 260 ? -10.409 -11.490 40.777 1.00 50.50 260 ASP A C 1
ATOM 1910 O O . ASP A 1 260 ? -9.424 -11.336 41.513 1.00 50.50 260 ASP A O 1
ATOM 1914 N N . GLU A 1 261 ? -11.654 -11.252 41.187 1.00 51.91 261 GLU A N 1
ATOM 1915 C CA . GLU A 1 261 ? -11.970 -11.097 42.600 1.00 51.91 261 GLU A CA 1
ATOM 1916 C C . GLU A 1 261 ? -11.472 -12.372 43.281 1.00 51.91 261 GLU A C 1
ATOM 1918 O O . GLU A 1 261 ? -12.007 -13.455 43.058 1.00 51.91 261 GLU A O 1
ATOM 1923 N N . LEU A 1 262 ? -10.377 -12.270 44.041 1.00 54.09 262 LEU A N 1
ATOM 1924 C CA . LEU A 1 262 ? -10.004 -13.329 44.960 1.00 54.09 262 LEU A CA 1
ATOM 1925 C C . LEU A 1 262 ? -11.174 -13.420 45.929 1.00 54.09 262 LEU A C 1
ATOM 1927 O O . LEU A 1 262 ? -11.370 -12.513 46.740 1.00 54.09 262 LEU A O 1
ATOM 1931 N N . GLU A 1 263 ? -11.970 -14.474 45.768 1.00 52.59 263 GLU A N 1
ATOM 1932 C CA . GLU A 1 263 ? -13.016 -14.872 46.697 1.00 52.59 263 GLU A CA 1
ATOM 1933 C C . GLU A 1 263 ? -12.427 -14.714 48.107 1.00 52.59 263 GLU A C 1
ATOM 1935 O O . GLU A 1 263 ? -11.339 -15.250 48.362 1.00 52.59 263 GLU A O 1
ATOM 1940 N N . PRO A 1 264 ? -13.015 -13.873 48.982 1.00 52.28 264 PRO A N 1
ATOM 1941 C CA . PRO A 1 264 ? -12.446 -13.654 50.298 1.00 52.28 264 PRO A CA 1
ATOM 1942 C C . PRO A 1 264 ? -12.351 -15.022 50.955 1.00 52.28 264 PRO A C 1
ATOM 1944 O O . PRO A 1 264 ? -13.370 -15.690 51.113 1.00 52.28 264 PRO A O 1
ATOM 1947 N N . ALA A 1 265 ? -11.125 -15.453 51.267 1.00 57.50 265 ALA A N 1
ATOM 1948 C CA . ALA A 1 265 ? -10.901 -16.685 51.996 1.00 57.50 265 ALA A CA 1
ATOM 1949 C C . ALA A 1 265 ? -11.771 -16.607 53.249 1.00 57.50 265 ALA A C 1
ATOM 1951 O O . ALA A 1 265 ? -11.527 -15.772 54.124 1.00 57.50 265 ALA A O 1
ATOM 1952 N N . ILE A 1 266 ? -12.836 -17.407 53.271 1.00 54.88 266 ILE A N 1
ATOM 1953 C CA . ILE A 1 266 ? -13.667 -17.590 54.447 1.00 54.88 266 ILE A CA 1
ATOM 1954 C C . ILE A 1 266 ? -12.704 -18.160 55.482 1.00 54.88 266 ILE A C 1
ATOM 1956 O O . ILE A 1 266 ? -12.209 -19.277 55.339 1.00 54.88 266 ILE A O 1
ATOM 1960 N N . ALA A 1 267 ? -12.317 -17.315 56.431 1.00 52.75 267 ALA A N 1
ATOM 1961 C CA . ALA A 1 267 ? -11.562 -17.738 57.587 1.00 52.75 267 ALA A CA 1
ATOM 1962 C C . ALA A 1 267 ? -12.550 -18.479 58.488 1.00 52.75 267 ALA A C 1
ATOM 1964 O O . ALA A 1 267 ? -13.317 -17.835 59.205 1.00 52.75 267 ALA A O 1
ATOM 1965 N N . ASP A 1 268 ? -12.563 -19.805 58.368 1.00 50.16 268 ASP A N 1
ATOM 1966 C CA . ASP A 1 268 ? -13.075 -20.698 59.408 1.00 50.16 268 ASP A CA 1
ATOM 1967 C C . ASP A 1 268 ? -12.090 -20.745 60.589 1.00 50.16 268 ASP A C 1
ATOM 1969 O O . ASP A 1 268 ? -10.860 -20.850 60.343 1.00 50.16 268 ASP A O 1
#

Mean predicted aligned error: 8.78 Å

Sequence (268 aa):
RSGSRWFSADAMIITSSCMLVAALTYQVVSPFDSVETYNHGPGVMLAIVASAVMLAGAVLALQTAPYSAFRPLDRIIGWGHMGVGILAVVLVLVGSISGWTFDERSATDLPDDVKAELIRLRDETNEFPAMAASNAAKAVSLRNKYRLTALVVTDGLSEDGGGLGSLAIGVAIIGAALTVPASGLLGLDENRRWRWSAMVAGAGGGLALIAIVWIASLARVSDLKVVSGAGAFLTMFAGAILATTSKKILTEFRRNKTYDELEPAIAD